Protein AF-A0A6P3XE58-F1 (afdb_monomer)

Sequence (206 aa):
MSTESAMEAEELEPADSASVTKVESIGNQENDDDDMYLTKEILIHLKLLYNFRINNYGSIPFEMRDLVPTKHNLDQLFYGLTNLKNPNLDDIIFLALCFTRIAHISRGLDKSLQQAIINELHIKRSITLLKGKELDRKTILITMANFLELSTIYKALRMPKKYQQYANKILEAYFIYTKGEDEFPAPINILVSVGIFDEINTFYMV

Structure (mmCIF, N/CA/C/O backbone):
data_AF-A0A6P3XE58-F1
#
_entry.id   AF-A0A6P3XE58-F1
#
loop_
_atom_site.group_PDB
_atom_site.id
_atom_site.type_symbol
_atom_site.label_atom_id
_atom_site.label_alt_id
_atom_site.label_comp_id
_atom_site.label_asym_id
_atom_site.label_entity_id
_atom_site.label_seq_id
_atom_site.pdbx_PDB_ins_code
_atom_site.Cartn_x
_atom_site.Cartn_y
_atom_site.Cartn_z
_atom_site.occupancy
_atom_site.B_iso_or_equiv
_atom_site.auth_seq_id
_atom_site.auth_comp_id
_atom_site.auth_asym_id
_atom_site.auth_atom_id
_atom_site.pdbx_PDB_model_num
ATOM 1 N N . MET A 1 1 ? -27.452 30.177 54.964 1.00 35.38 1 MET A N 1
ATOM 2 C CA . MET A 1 1 ? -28.730 30.806 55.360 1.00 35.38 1 MET A CA 1
ATOM 3 C C . MET A 1 1 ? -28.857 32.117 54.603 1.00 35.38 1 MET A C 1
ATOM 5 O O . MET A 1 1 ? -27.890 32.865 54.634 1.00 35.38 1 MET A O 1
ATOM 9 N N . SER A 1 2 ? -30.026 32.333 53.982 1.00 41.31 2 SER A N 1
ATOM 10 C CA . SER A 1 2 ? -30.524 33.570 53.338 1.00 41.31 2 SER A CA 1
ATOM 11 C C . SER A 1 2 ? -29.884 33.967 51.996 1.00 41.31 2 SER A C 1
ATOM 13 O O . SER A 1 2 ? -28.666 34.008 51.906 1.00 41.31 2 SER A O 1
ATOM 15 N N . THR A 1 3 ? -30.604 34.285 50.910 1.00 44.56 3 THR A N 1
ATOM 16 C CA . THR A 1 3 ? -32.057 34.376 50.613 1.00 44.56 3 THR A CA 1
ATOM 17 C C . THR A 1 3 ? -32.245 34.426 49.083 1.00 44.56 3 THR A C 1
ATOM 19 O O . THR A 1 3 ? -31.397 34.980 48.387 1.00 44.56 3 THR A O 1
ATOM 22 N N . GLU A 1 4 ? -33.354 33.864 48.592 1.00 42.84 4 GLU A N 1
ATOM 23 C CA . GLU A 1 4 ? -33.916 33.979 47.230 1.00 42.84 4 GLU A CA 1
ATOM 24 C C . GLU A 1 4 ? -34.490 35.380 46.927 1.00 42.84 4 GLU A C 1
ATOM 26 O O . GLU A 1 4 ? -34.852 36.091 47.862 1.00 42.84 4 GLU A O 1
ATOM 31 N N . SER A 1 5 ? -34.649 35.718 45.633 1.00 46.53 5 SER A N 1
ATOM 32 C CA . SER A 1 5 ? -35.831 36.399 45.031 1.00 46.53 5 SER A CA 1
ATOM 33 C C . SER A 1 5 ? -35.590 36.593 43.512 1.00 46.53 5 SER A C 1
ATOM 35 O O . SER A 1 5 ? -34.600 37.218 43.144 1.00 46.53 5 SER A O 1
ATOM 37 N N . ALA A 1 6 ? -36.265 35.849 42.618 1.00 42.94 6 ALA A N 1
ATOM 38 C CA . ALA A 1 6 ? -37.493 36.189 41.853 1.00 42.94 6 ALA A CA 1
ATOM 39 C C . ALA A 1 6 ? -37.317 37.383 40.878 1.00 42.94 6 ALA A C 1
ATOM 41 O O . ALA A 1 6 ? -37.032 38.489 41.317 1.00 42.94 6 ALA A O 1
ATOM 42 N N . MET A 1 7 ? -37.212 37.127 39.562 1.00 40.66 7 MET A N 1
ATOM 43 C CA . MET A 1 7 ? -38.279 37.075 38.528 1.00 40.66 7 MET A CA 1
ATOM 44 C C . MET A 1 7 ? -38.809 38.451 38.107 1.00 40.66 7 MET A C 1
ATOM 46 O O . MET A 1 7 ? -39.453 39.114 38.904 1.00 40.66 7 MET A O 1
ATOM 50 N N . GLU A 1 8 ? -38.646 38.783 36.822 1.00 42.88 8 GLU A N 1
ATOM 51 C CA . GLU A 1 8 ? -39.646 39.512 36.032 1.00 42.88 8 GLU A CA 1
ATOM 52 C C . GLU A 1 8 ? -39.409 39.261 34.533 1.00 42.88 8 GLU A C 1
ATOM 54 O O . GLU A 1 8 ? -38.276 39.264 34.049 1.00 42.88 8 GLU A O 1
ATOM 59 N N . ALA A 1 9 ? -40.500 38.973 33.831 1.00 41.97 9 ALA A N 1
ATOM 60 C CA . ALA A 1 9 ? -40.618 38.774 32.396 1.00 41.97 9 ALA A CA 1
ATOM 61 C C . ALA A 1 9 ? -41.824 39.599 31.929 1.00 41.97 9 ALA A C 1
ATOM 63 O O . ALA A 1 9 ? -42.829 39.576 32.626 1.00 41.97 9 ALA A O 1
ATOM 64 N N . GLU A 1 10 ? -41.716 40.277 30.784 1.00 41.47 10 GLU A N 1
ATOM 65 C CA . GLU A 1 10 ? -42.801 40.692 29.864 1.00 41.47 10 GLU A CA 1
ATOM 66 C C . GLU A 1 10 ? -42.117 41.425 28.683 1.00 41.47 10 GLU A C 1
ATOM 68 O O . GLU A 1 10 ? -41.280 42.298 28.898 1.00 41.47 10 GLU A O 1
ATOM 73 N N . GLU A 1 11 ? -42.116 40.886 27.460 1.00 37.84 11 GLU A N 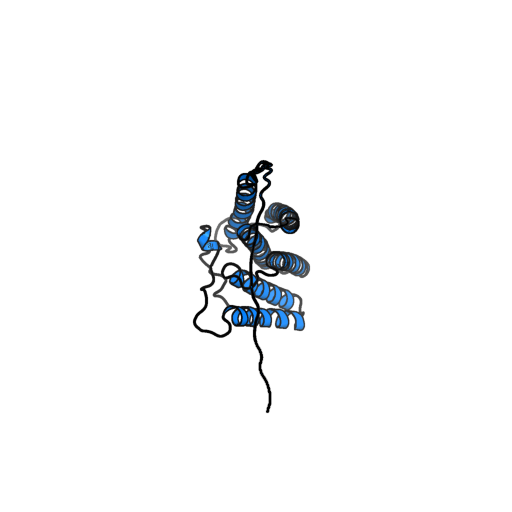1
ATOM 74 C CA . GLU A 1 11 ? -43.162 40.909 26.412 1.00 37.84 11 GLU A CA 1
ATOM 75 C C . GLU A 1 11 ? -43.253 42.229 25.614 1.00 37.84 11 GLU A C 1
ATOM 77 O O . GLU A 1 11 ? -43.589 43.272 26.161 1.00 37.84 11 GLU A O 1
ATOM 82 N N . LEU A 1 12 ? -42.967 42.144 24.300 1.00 32.72 12 LEU A N 1
ATOM 83 C CA . LEU A 1 12 ? -43.855 42.462 23.156 1.00 32.72 12 LEU A CA 1
ATOM 84 C C . LEU A 1 12 ? -43.117 43.029 21.920 1.00 32.72 12 LEU A C 1
ATOM 86 O O . LEU A 1 12 ? -42.492 44.086 21.950 1.00 32.72 12 LEU A O 1
ATOM 90 N N . GLU A 1 13 ? -43.256 42.282 20.819 1.00 40.19 13 GLU A N 1
ATOM 91 C CA . GLU A 1 13 ? -43.034 42.630 19.399 1.00 40.19 13 GLU A CA 1
ATOM 92 C C . GLU A 1 13 ? -44.067 43.685 18.890 1.00 40.19 13 GLU A C 1
ATOM 94 O O . GLU A 1 13 ? -44.877 44.108 19.721 1.00 40.19 13 GLU A O 1
ATOM 99 N N . PRO A 1 14 ? -44.182 44.110 17.593 1.00 48.22 14 PRO A N 1
ATOM 100 C CA . PRO A 1 14 ? -43.545 43.663 16.328 1.00 48.22 14 PRO A CA 1
ATOM 101 C C . PRO A 1 14 ? -43.152 44.792 15.333 1.00 48.22 14 PRO A C 1
ATOM 103 O O . PRO A 1 14 ? -43.442 45.960 15.568 1.00 48.22 14 PRO A O 1
ATOM 106 N N . ALA A 1 15 ? -42.541 44.447 14.185 1.00 37.16 15 ALA A N 1
ATOM 107 C CA . ALA A 1 15 ? -42.893 45.017 12.866 1.00 37.16 15 ALA A CA 1
ATOM 108 C C . ALA A 1 15 ? -42.046 44.452 11.706 1.00 37.16 15 ALA A C 1
ATOM 110 O O . ALA A 1 15 ? -40.816 44.487 11.716 1.00 37.16 15 ALA A O 1
ATOM 111 N N . ASP A 1 16 ? -42.767 44.011 10.677 1.00 34.56 16 ASP A N 1
ATOM 112 C CA . ASP A 1 16 ? -42.325 43.556 9.361 1.00 34.56 16 ASP A CA 1
ATOM 113 C C . ASP A 1 16 ? -41.432 44.543 8.590 1.00 34.56 16 ASP A C 1
ATOM 115 O O . ASP A 1 16 ? -41.668 45.750 8.574 1.00 34.56 16 ASP A O 1
ATOM 119 N N . SER A 1 17 ? -40.511 44.014 7.780 1.00 45.31 17 SER A N 1
ATOM 120 C CA . SER A 1 17 ? -40.375 44.463 6.384 1.00 45.31 17 SER A CA 1
ATOM 121 C C . SER A 1 17 ? -39.573 43.466 5.544 1.00 45.31 17 SER A C 1
ATOM 123 O O . SER A 1 17 ? -38.421 43.133 5.813 1.00 45.31 17 SER A O 1
ATOM 125 N N . ALA A 1 18 ? -40.234 42.975 4.500 1.00 38.22 18 ALA A N 1
ATOM 126 C CA . ALA A 1 18 ? -39.703 42.066 3.504 1.00 38.22 18 ALA A CA 1
ATOM 127 C C . ALA A 1 18 ? -38.631 42.720 2.615 1.00 38.22 18 ALA A C 1
ATOM 129 O O . ALA A 1 18 ? -38.772 43.866 2.198 1.00 38.22 18 ALA A O 1
ATOM 130 N N . SER A 1 19 ? -37.651 41.931 2.171 1.00 41.22 19 SER A N 1
ATOM 131 C CA . SER A 1 19 ? -37.245 41.971 0.763 1.00 41.22 19 SER A CA 1
ATOM 132 C C . SER A 1 19 ? -36.718 40.609 0.316 1.00 41.22 19 SER A C 1
ATOM 134 O O . SER A 1 19 ? -35.725 40.074 0.800 1.00 41.22 19 SER A O 1
ATOM 136 N N . VAL A 1 20 ? -37.476 40.034 -0.612 1.00 42.56 20 VAL A N 1
ATOM 137 C CA . VAL A 1 20 ? -37.120 38.883 -1.427 1.00 42.56 20 VAL A CA 1
ATOM 138 C C . VAL A 1 20 ? -35.970 39.298 -2.338 1.00 42.56 20 VAL A C 1
ATOM 140 O O . VAL A 1 20 ? -36.171 40.117 -3.231 1.00 42.56 20 VAL A O 1
ATOM 143 N N . THR A 1 21 ? -34.809 38.667 -2.183 1.00 39.84 21 THR A N 1
ATOM 144 C CA . THR A 1 21 ? -33.844 38.563 -3.280 1.00 39.84 21 THR A CA 1
ATOM 145 C C . THR A 1 21 ? -33.587 37.092 -3.534 1.00 39.84 21 THR A C 1
ATOM 147 O O . THR A 1 21 ? -32.804 36.426 -2.862 1.00 39.84 21 THR A O 1
ATOM 150 N N . LYS A 1 22 ? -34.322 36.588 -4.522 1.00 44.28 22 LYS A N 1
ATOM 151 C CA . LYS A 1 22 ? -34.063 35.342 -5.227 1.00 44.28 22 LYS A CA 1
ATOM 152 C C . LYS A 1 22 ? -32.693 35.487 -5.896 1.00 44.28 22 LYS A C 1
ATOM 154 O O . LYS A 1 22 ? -32.603 36.076 -6.966 1.00 44.28 22 LYS A O 1
ATOM 159 N N . VAL A 1 23 ? -31.637 35.011 -5.241 1.00 42.16 23 VAL A N 1
ATOM 160 C CA . VAL A 1 23 ? -30.360 34.755 -5.909 1.00 42.16 23 VAL A CA 1
ATOM 161 C C . VAL A 1 23 ? -30.335 33.277 -6.229 1.00 42.16 23 VAL A C 1
ATOM 163 O O . VAL A 1 23 ? -30.552 32.420 -5.375 1.00 42.16 23 VAL A O 1
ATOM 166 N N . GLU A 1 24 ? -30.198 33.034 -7.518 1.00 36.38 24 GLU A N 1
ATOM 167 C CA . GLU A 1 24 ? -30.268 31.748 -8.169 1.00 36.38 24 GLU A CA 1
ATOM 168 C C . GLU A 1 24 ? -29.342 30.746 -7.482 1.00 36.38 24 GLU A C 1
ATOM 170 O O . GLU A 1 24 ? -28.155 30.988 -7.269 1.00 36.38 24 GLU A O 1
ATOM 175 N N . SER A 1 25 ? -29.933 29.602 -7.144 1.00 44.41 25 SER A N 1
ATOM 176 C CA . SER A 1 25 ? -29.229 28.340 -6.995 1.00 44.41 25 SER A CA 1
ATOM 177 C C . SER A 1 25 ? -28.437 28.112 -8.282 1.00 44.41 25 SER A C 1
ATOM 179 O O . SER A 1 25 ? -28.978 27.630 -9.280 1.00 44.41 25 SER A O 1
ATOM 181 N N . ILE A 1 26 ? -27.170 28.527 -8.282 1.00 42.81 26 ILE A N 1
ATOM 182 C CA . ILE A 1 26 ? -26.187 28.031 -9.233 1.00 42.81 26 ILE A CA 1
ATOM 183 C C . ILE A 1 26 ? -26.049 26.564 -8.866 1.00 42.81 26 ILE A C 1
ATOM 185 O O . ILE A 1 26 ? -25.433 26.218 -7.857 1.00 42.81 26 ILE A O 1
ATOM 189 N N . GLY A 1 27 ? -26.727 25.720 -9.641 1.00 37.12 27 GLY A N 1
ATOM 190 C CA . GLY A 1 27 ? -26.537 24.289 -9.575 1.00 37.12 27 GLY A CA 1
ATOM 191 C C . GLY A 1 27 ? -25.043 24.018 -9.645 1.00 37.12 27 GLY A C 1
ATOM 192 O O . GLY A 1 27 ? -24.380 24.415 -10.603 1.00 37.12 27 GLY A O 1
ATOM 193 N N . ASN A 1 28 ? -24.516 23.365 -8.612 1.00 45.22 28 ASN A N 1
ATOM 194 C CA . ASN A 1 28 ? -23.295 22.599 -8.762 1.00 45.22 28 ASN A CA 1
ATOM 195 C C . ASN A 1 28 ? -23.635 21.524 -9.788 1.00 45.22 28 ASN A C 1
ATOM 197 O O . ASN A 1 28 ? -24.251 20.516 -9.456 1.00 45.22 28 ASN A O 1
ATOM 201 N N . GLN A 1 29 ? -23.350 21.817 -11.050 1.00 46.16 29 GLN A N 1
ATOM 202 C CA . GLN A 1 29 ? -23.437 20.845 -12.115 1.00 46.16 29 GLN A CA 1
ATOM 203 C C . GLN A 1 29 ? -22.332 19.832 -11.815 1.00 46.16 29 GLN A C 1
ATOM 205 O O . GLN A 1 29 ? -21.148 20.165 -11.839 1.00 46.16 29 GLN A O 1
ATOM 210 N N . GLU A 1 30 ? -22.765 18.666 -11.351 1.00 47.53 30 GLU A N 1
ATOM 211 C CA . GLU A 1 30 ? -21.948 17.585 -10.817 1.00 47.53 30 GLU A CA 1
ATOM 212 C C . GLU A 1 30 ? -20.847 17.188 -11.812 1.00 47.53 30 GLU A C 1
ATOM 214 O O . GLU A 1 30 ? -21.110 16.944 -12.989 1.00 47.53 30 GLU A O 1
ATOM 219 N N . ASN A 1 31 ? -19.609 17.103 -11.314 1.00 53.06 31 ASN A N 1
ATOM 220 C CA . ASN A 1 31 ? -18.425 16.580 -12.008 1.00 53.06 31 ASN A CA 1
ATOM 221 C C . ASN A 1 31 ? -18.482 15.044 -12.194 1.00 53.06 31 ASN A C 1
ATOM 223 O O . ASN A 1 31 ? -17.446 14.387 -12.282 1.00 53.06 31 ASN A O 1
ATOM 227 N N . ASP A 1 32 ? -19.676 14.455 -12.241 1.00 55.97 32 ASP A N 1
ATOM 228 C CA . ASP A 1 32 ? -19.872 13.002 -12.200 1.00 55.97 32 ASP A CA 1
ATOM 229 C C . ASP A 1 32 ? -19.239 12.283 -13.404 1.00 55.97 32 ASP A C 1
ATOM 231 O O . ASP A 1 32 ? -18.766 11.152 -13.278 1.00 55.97 32 ASP A O 1
ATOM 235 N N . ASP A 1 33 ? -19.166 12.945 -14.563 1.00 61.09 33 ASP A N 1
ATOM 236 C CA . ASP A 1 33 ? -18.541 12.378 -15.763 1.00 61.09 33 ASP A CA 1
ATOM 237 C C . ASP A 1 33 ? -17.006 12.282 -15.655 1.00 61.09 33 ASP A C 1
ATOM 239 O O . ASP A 1 33 ? -16.419 11.324 -16.167 1.00 61.09 33 ASP A O 1
ATOM 243 N N . ASP A 1 34 ? -16.358 13.236 -14.975 1.00 62.72 34 ASP A N 1
ATOM 244 C CA . ASP A 1 34 ? -14.895 13.287 -14.824 1.00 62.72 34 ASP A CA 1
ATOM 245 C C . ASP A 1 34 ? -14.421 12.312 -13.731 1.00 62.72 34 ASP A C 1
ATOM 247 O O . ASP A 1 34 ? -13.485 11.535 -13.939 1.00 62.72 34 ASP A O 1
ATOM 251 N N . ASP A 1 35 ? -15.158 12.240 -12.616 1.00 64.00 35 ASP A N 1
ATOM 252 C CA . ASP A 1 35 ? -14.917 11.265 -11.544 1.00 64.00 35 ASP A CA 1
ATOM 253 C C . ASP A 1 35 ? -15.084 9.825 -12.066 1.00 64.00 35 ASP A C 1
ATOM 255 O O . ASP A 1 35 ? -14.220 8.965 -11.866 1.00 64.00 35 ASP A O 1
ATOM 259 N N . MET A 1 36 ? -16.150 9.553 -12.833 1.00 70.62 36 MET A N 1
ATOM 260 C CA . MET A 1 36 ? -16.359 8.239 -13.448 1.00 70.62 36 MET A CA 1
ATOM 261 C C . MET A 1 36 ? -15.241 7.877 -14.444 1.00 70.62 36 MET A C 1
ATOM 263 O O . MET A 1 36 ? -14.918 6.691 -14.606 1.00 70.62 36 MET A O 1
ATOM 267 N N . TYR A 1 37 ? -14.668 8.859 -15.144 1.00 81.81 37 TYR A N 1
ATOM 268 C CA . TYR A 1 37 ? -13.562 8.635 -16.074 1.00 81.81 37 TYR A CA 1
ATOM 269 C C . TYR A 1 37 ? -12.278 8.242 -15.330 1.00 81.81 37 TYR A C 1
ATOM 271 O O . TYR A 1 37 ? -11.669 7.220 -15.670 1.00 81.81 37 TYR A O 1
ATOM 279 N N . LEU A 1 38 ? -11.928 8.968 -14.265 1.00 88.75 38 LEU A N 1
ATOM 280 C CA . LEU A 1 38 ? -10.750 8.690 -13.441 1.00 88.75 38 LEU A CA 1
ATOM 281 C C . LEU A 1 38 ? -10.805 7.291 -12.812 1.00 88.75 38 LEU A C 1
ATOM 283 O O . LEU A 1 38 ? -9.845 6.520 -12.927 1.00 88.75 38 LEU A O 1
ATOM 287 N N . THR A 1 39 ? -11.944 6.912 -12.222 1.00 91.50 39 THR A N 1
ATOM 288 C CA . THR A 1 39 ? -12.129 5.569 -11.651 1.00 91.50 39 THR A CA 1
ATOM 289 C C . THR A 1 39 ? -11.881 4.475 -12.686 1.00 91.50 39 THR A C 1
ATOM 291 O O . THR A 1 39 ? -11.184 3.489 -12.419 1.00 91.50 39 THR A O 1
ATOM 294 N N . LYS A 1 40 ? -12.433 4.631 -13.896 1.00 92.62 40 LYS A N 1
ATOM 295 C CA . LYS A 1 40 ? -12.255 3.658 -14.984 1.00 92.62 40 LYS A CA 1
ATOM 296 C C . LYS A 1 40 ? -10.793 3.549 -15.404 1.00 92.62 40 LYS A C 1
ATOM 298 O O . LYS A 1 40 ? -10.313 2.430 -15.590 1.00 92.62 40 LYS A O 1
ATOM 303 N N . GLU A 1 41 ? -10.089 4.671 -15.521 1.00 93.94 41 GLU A N 1
ATOM 304 C CA . GLU A 1 41 ? -8.670 4.703 -15.881 1.00 93.94 41 GLU A CA 1
ATOM 305 C C . GLU A 1 41 ? -7.805 3.960 -14.852 1.00 93.94 41 GLU A C 1
ATOM 307 O O . GLU A 1 41 ? -7.030 3.065 -15.211 1.00 93.94 41 GLU A O 1
ATOM 312 N N . ILE A 1 42 ? -7.991 4.240 -13.558 1.00 95.56 42 ILE A N 1
ATOM 313 C CA . ILE A 1 42 ? -7.238 3.563 -12.494 1.00 95.56 42 ILE A CA 1
ATOM 314 C C . ILE A 1 42 ? -7.552 2.059 -12.487 1.00 95.56 42 ILE A C 1
ATOM 316 O O . ILE A 1 42 ? -6.640 1.233 -12.371 1.00 95.56 42 ILE A O 1
ATOM 320 N N . LEU A 1 43 ? -8.820 1.674 -12.666 1.00 94.06 43 LEU A N 1
ATOM 321 C CA . LEU A 1 43 ? -9.227 0.266 -12.713 1.00 94.06 43 LEU A CA 1
ATOM 322 C C . LEU A 1 43 ? -8.611 -0.502 -13.888 1.00 94.06 43 LEU A C 1
ATOM 324 O O . LEU A 1 43 ? -8.333 -1.695 -13.737 1.00 94.06 43 LEU A O 1
ATOM 328 N N . ILE A 1 44 ? -8.372 0.137 -15.037 1.00 93.56 44 ILE A N 1
ATOM 329 C CA . ILE A 1 44 ? -7.660 -0.492 -16.164 1.00 93.56 44 ILE A CA 1
ATOM 330 C C . ILE A 1 44 ? -6.246 -0.887 -15.732 1.00 93.56 44 ILE A C 1
ATOM 332 O O . ILE A 1 44 ? -5.837 -2.036 -15.928 1.00 93.56 44 ILE A O 1
ATOM 336 N N . HIS A 1 45 ? -5.522 0.027 -15.085 1.00 94.31 45 HIS A N 1
ATOM 337 C CA . HIS A 1 45 ? -4.182 -0.255 -14.573 1.00 94.31 45 HIS A CA 1
ATOM 338 C C . HIS A 1 45 ? -4.196 -1.311 -13.468 1.00 94.31 45 HIS A C 1
ATOM 340 O O . HIS A 1 45 ? -3.365 -2.220 -13.482 1.00 94.31 45 HIS A O 1
ATOM 346 N N . LEU A 1 46 ? -5.165 -1.253 -12.554 1.00 93.25 46 LEU A N 1
ATOM 347 C CA . LEU A 1 46 ? -5.305 -2.243 -11.491 1.00 93.25 46 LEU A CA 1
ATOM 348 C C . LEU A 1 46 ? -5.520 -3.647 -12.070 1.00 93.25 46 LEU A C 1
ATOM 350 O O . LEU A 1 46 ? -4.801 -4.580 -11.717 1.00 93.25 46 LEU A O 1
ATOM 354 N N . LYS A 1 47 ? -6.452 -3.798 -13.016 1.00 90.69 47 LYS A N 1
ATOM 355 C CA . LYS A 1 47 ? -6.713 -5.077 -13.694 1.00 90.69 47 LYS A CA 1
ATOM 356 C C . LYS A 1 47 ? -5.483 -5.584 -14.438 1.00 90.69 47 LYS A C 1
ATOM 358 O O . LYS A 1 47 ? -5.156 -6.761 -14.319 1.00 90.69 47 LYS A O 1
ATOM 363 N N . LEU A 1 48 ? -4.768 -4.711 -15.150 1.00 89.44 48 LEU A N 1
ATOM 364 C CA . LEU A 1 48 ? -3.515 -5.067 -15.821 1.00 89.44 48 LEU A CA 1
ATOM 365 C C . LEU A 1 48 ? -2.486 -5.634 -14.829 1.00 89.44 48 LEU A C 1
ATOM 367 O O . LEU A 1 48 ? -1.874 -6.667 -15.093 1.00 89.44 48 LEU A O 1
ATOM 371 N N . LEU A 1 49 ? -2.328 -4.997 -13.667 1.00 89.75 49 LEU A N 1
ATOM 372 C CA . LEU A 1 49 ? -1.381 -5.415 -12.630 1.00 89.75 49 LEU A CA 1
ATOM 373 C C . LEU A 1 49 ? -1.785 -6.708 -11.909 1.00 89.75 49 LEU A C 1
ATOM 375 O O . LEU A 1 49 ? -0.916 -7.452 -11.461 1.00 89.75 49 LEU A O 1
ATOM 379 N N . TYR A 1 50 ? -3.074 -7.009 -11.775 1.00 86.25 50 TYR A N 1
ATOM 380 C CA . TYR A 1 50 ? -3.517 -8.279 -11.183 1.00 86.25 50 TYR A CA 1
ATOM 381 C C . TYR A 1 50 ? -3.548 -9.427 -12.193 1.00 86.25 50 TYR A C 1
ATOM 383 O O . TYR A 1 50 ? -3.277 -10.567 -11.823 1.00 86.25 50 TYR A O 1
ATOM 391 N N . ASN A 1 51 ? -3.735 -9.125 -13.479 1.00 82.62 51 ASN A N 1
ATOM 392 C CA . ASN A 1 51 ? -3.508 -10.078 -14.567 1.00 82.62 51 ASN A CA 1
ATOM 393 C C . ASN A 1 51 ? -2.022 -10.411 -14.758 1.00 82.62 51 ASN A C 1
ATOM 395 O O . ASN A 1 51 ? -1.691 -11.401 -15.412 1.00 82.62 51 ASN A O 1
ATOM 399 N N . PHE A 1 52 ? -1.123 -9.625 -14.158 1.00 76.38 52 PHE A N 1
ATOM 400 C CA . PHE A 1 52 ? 0.287 -9.964 -14.054 1.00 76.38 52 PHE A CA 1
ATOM 401 C C . PHE A 1 52 ? 0.453 -11.212 -13.168 1.00 76.38 52 PHE A C 1
ATOM 403 O O . PHE A 1 52 ? 0.537 -11.132 -11.936 1.00 76.38 52 PHE A O 1
ATOM 410 N N . ARG A 1 53 ? 0.482 -12.393 -13.795 1.00 65.81 53 ARG A N 1
ATOM 411 C CA . ARG A 1 53 ? 0.808 -13.657 -13.128 1.00 65.81 53 ARG A CA 1
ATOM 412 C C . ARG A 1 53 ? 2.307 -13.709 -12.852 1.00 65.81 53 ARG A C 1
ATOM 414 O O . ARG A 1 53 ? 3.114 -13.721 -13.770 1.00 65.81 53 ARG A O 1
ATOM 421 N N . ILE A 1 54 ? 2.672 -13.845 -11.579 1.00 53.44 54 ILE A N 1
ATOM 422 C CA . ILE A 1 54 ? 4.056 -14.117 -11.145 1.00 53.44 54 ILE A CA 1
ATOM 423 C C . ILE A 1 54 ? 4.402 -15.623 -11.286 1.00 53.44 54 ILE A C 1
ATOM 425 O O . ILE A 1 54 ? 5.497 -16.065 -10.950 1.00 53.44 54 ILE A O 1
ATOM 429 N N . ASN A 1 55 ? 3.502 -16.435 -11.852 1.00 45.16 55 ASN A N 1
ATOM 430 C CA . ASN A 1 55 ? 3.729 -17.863 -12.046 1.00 45.16 55 ASN A CA 1
ATOM 431 C C . ASN A 1 55 ? 4.289 -18.154 -13.444 1.00 45.16 55 ASN A C 1
ATOM 433 O O . ASN A 1 55 ? 3.559 -18.146 -14.433 1.00 45.16 55 ASN A O 1
ATOM 437 N N . ASN A 1 56 ? 5.583 -18.487 -13.476 1.00 46.03 56 ASN A N 1
ATOM 438 C CA . ASN A 1 56 ? 6.328 -19.137 -14.562 1.00 46.03 56 ASN A CA 1
ATOM 439 C C . ASN A 1 56 ? 5.762 -20.530 -14.927 1.00 46.03 56 ASN A C 1
ATOM 441 O O . ASN A 1 56 ? 6.479 -21.526 -14.916 1.00 46.03 56 ASN A O 1
ATOM 445 N N . TYR A 1 57 ? 4.476 -20.623 -15.254 1.00 43.62 57 TYR A N 1
ATOM 446 C CA . TYR A 1 57 ? 3.862 -21.817 -15.825 1.00 43.62 57 TYR A CA 1
ATOM 447 C C . TYR A 1 57 ? 3.109 -21.418 -17.095 1.00 43.62 57 TYR A C 1
ATOM 449 O O . TYR A 1 57 ? 1.894 -21.257 -17.107 1.00 43.62 57 TYR A O 1
ATOM 457 N N . GLY A 1 58 ? 3.868 -21.253 -18.181 1.00 44.94 58 GLY A N 1
ATOM 458 C CA . GLY A 1 58 ? 3.371 -21.620 -19.507 1.00 44.94 58 GLY A CA 1
ATOM 459 C C . GLY A 1 58 ? 3.176 -20.529 -20.555 1.00 44.94 58 GLY A C 1
ATOM 460 O O . GLY A 1 58 ? 2.828 -20.884 -21.678 1.00 44.94 58 GLY A O 1
ATOM 461 N N . SER A 1 59 ? 3.380 -19.234 -20.295 1.00 51.03 59 SER A N 1
ATOM 462 C CA . SER A 1 59 ? 3.159 -18.225 -21.350 1.00 51.03 59 SER A CA 1
ATOM 463 C C . SER A 1 59 ? 3.998 -16.967 -21.139 1.00 51.03 59 SER A C 1
ATOM 465 O O . SER A 1 59 ? 3.703 -16.209 -20.231 1.00 51.03 59 SER A O 1
ATOM 467 N N . ILE A 1 60 ? 5.024 -16.808 -21.990 1.00 50.12 60 ILE A N 1
ATOM 468 C CA . ILE A 1 60 ? 5.881 -15.631 -22.259 1.00 50.12 60 ILE A CA 1
ATOM 469 C C . ILE A 1 60 ? 6.392 -14.868 -21.012 1.00 50.12 60 ILE A C 1
ATOM 471 O O . ILE A 1 60 ? 5.598 -14.254 -20.304 1.00 50.12 60 ILE A O 1
ATOM 475 N N . PRO A 1 61 ? 7.718 -14.812 -20.763 1.00 56.16 61 PRO A N 1
ATOM 476 C CA . PRO A 1 61 ? 8.271 -14.006 -19.677 1.00 56.16 61 PRO A CA 1
ATOM 477 C C . PRO A 1 61 ? 7.888 -12.535 -19.869 1.00 56.16 61 PRO A C 1
ATOM 479 O O . PRO A 1 61 ? 8.323 -11.899 -20.825 1.00 56.16 61 PRO A O 1
ATOM 482 N N . PHE A 1 62 ? 7.060 -12.010 -18.972 1.00 62.81 62 PHE A N 1
ATOM 483 C CA . PHE A 1 62 ? 6.769 -10.584 -18.902 1.00 62.81 62 PHE A CA 1
ATOM 484 C C . PHE A 1 62 ? 7.966 -9.894 -18.240 1.00 62.81 62 PHE A C 1
ATOM 486 O O . PHE A 1 62 ? 8.419 -10.312 -17.169 1.00 62.81 62 PHE A O 1
ATOM 493 N N . GLU A 1 63 ? 8.510 -8.862 -18.874 1.00 68.94 63 GLU A N 1
ATOM 494 C CA . GLU A 1 63 ? 9.712 -8.178 -18.407 1.00 68.94 63 GLU A CA 1
ATOM 495 C C . GLU A 1 63 ? 9.365 -6.901 -17.630 1.00 68.94 63 GLU A C 1
ATOM 497 O O . GLU A 1 63 ? 8.330 -6.268 -17.827 1.00 68.94 63 GLU A O 1
ATOM 502 N N . MET A 1 64 ? 10.281 -6.444 -16.771 1.00 71.94 64 MET A N 1
ATOM 503 C CA . MET A 1 64 ? 10.129 -5.172 -16.045 1.00 71.94 64 MET A CA 1
ATOM 504 C C . MET A 1 64 ? 9.885 -3.966 -16.964 1.00 71.94 64 MET A C 1
ATOM 506 O O . MET A 1 64 ? 9.219 -3.012 -16.553 1.00 71.94 64 MET A O 1
ATOM 510 N N . ARG A 1 65 ? 10.405 -4.009 -18.199 1.00 77.56 65 ARG A N 1
ATOM 511 C CA . ARG A 1 65 ? 10.212 -2.964 -19.216 1.00 77.56 65 ARG A CA 1
ATOM 512 C C . ARG A 1 65 ? 8.741 -2.792 -19.603 1.00 77.56 65 ARG A C 1
ATOM 514 O O . ARG A 1 65 ? 8.312 -1.677 -19.878 1.00 77.56 65 ARG A O 1
ATOM 521 N N . ASP A 1 66 ? 7.960 -3.865 -19.537 1.00 81.25 66 ASP A N 1
ATOM 522 C CA . ASP A 1 66 ? 6.555 -3.864 -19.938 1.00 81.25 66 ASP A CA 1
ATOM 523 C C . ASP A 1 66 ? 5.673 -3.139 -18.900 1.00 81.25 66 ASP A C 1
ATOM 525 O O . ASP A 1 66 ? 4.554 -2.726 -19.195 1.00 81.25 66 ASP A O 1
ATOM 529 N N . LEU A 1 67 ? 6.193 -2.911 -17.685 1.00 86.00 67 LEU A N 1
ATOM 530 C CA . LEU A 1 67 ? 5.537 -2.115 -16.642 1.00 86.00 67 LEU A CA 1
ATOM 531 C C . LEU A 1 67 ? 5.868 -0.618 -16.714 1.00 86.00 67 LEU A C 1
ATOM 533 O O . LEU A 1 67 ? 5.281 0.157 -15.960 1.00 86.00 67 LEU A O 1
ATOM 537 N N . VAL A 1 68 ? 6.807 -0.191 -17.565 1.00 87.81 68 VAL A N 1
ATOM 538 C CA . VAL A 1 68 ? 7.239 1.217 -17.644 1.00 87.81 68 VAL A CA 1
ATOM 539 C C . VAL A 1 68 ? 6.081 2.163 -17.996 1.00 87.81 68 VAL A C 1
ATOM 541 O O . VAL A 1 68 ? 5.917 3.142 -17.264 1.00 87.81 68 VAL A O 1
ATOM 544 N N . PRO A 1 69 ? 5.235 1.885 -19.013 1.00 90.50 69 PRO A N 1
ATOM 545 C CA . PRO A 1 69 ? 4.095 2.752 -19.324 1.00 90.50 69 PRO A CA 1
ATOM 546 C C . PRO A 1 69 ? 3.118 2.861 -18.148 1.00 90.50 69 PRO A C 1
ATOM 548 O O . PRO A 1 69 ? 2.722 3.955 -17.759 1.00 90.50 69 PRO A O 1
ATOM 551 N N . THR A 1 70 ? 2.808 1.731 -17.509 1.00 92.38 70 THR A N 1
ATOM 552 C CA . THR A 1 70 ? 1.926 1.685 -16.336 1.00 92.38 70 THR A CA 1
ATOM 553 C C . THR A 1 70 ? 2.483 2.510 -15.177 1.00 92.38 70 THR A C 1
ATOM 555 O O . THR A 1 70 ? 1.746 3.280 -14.574 1.00 92.38 70 THR A O 1
ATOM 558 N N . LYS A 1 71 ? 3.783 2.403 -14.875 1.00 92.50 71 LYS A N 1
ATOM 559 C CA . LYS A 1 71 ? 4.431 3.205 -13.821 1.00 92.50 71 LYS A CA 1
ATOM 560 C C . LYS A 1 71 ? 4.319 4.702 -14.105 1.00 92.50 71 LYS A C 1
ATOM 562 O O . LYS A 1 71 ? 3.994 5.463 -13.202 1.00 92.50 71 LYS A O 1
ATOM 567 N N . HIS A 1 72 ? 4.554 5.113 -15.351 1.00 94.31 72 HIS A N 1
ATOM 568 C CA . HIS A 1 72 ? 4.447 6.517 -15.738 1.00 94.31 72 HIS A CA 1
ATOM 569 C C . HIS A 1 72 ? 3.024 7.063 -15.557 1.00 94.31 72 HIS A C 1
ATOM 571 O O . HIS A 1 72 ? 2.853 8.119 -14.952 1.00 94.31 72 HIS A O 1
ATOM 577 N N . ASN A 1 73 ? 2.009 6.325 -16.011 1.00 95.56 73 ASN A N 1
ATOM 578 C CA . ASN A 1 73 ? 0.613 6.745 -15.878 1.00 95.56 73 ASN A CA 1
ATOM 579 C C . ASN A 1 73 ? 0.179 6.829 -14.410 1.00 95.56 73 ASN A C 1
ATOM 581 O O . ASN A 1 73 ? -0.450 7.799 -14.003 1.00 95.56 73 ASN A O 1
ATOM 585 N N . LEU A 1 74 ? 0.568 5.857 -13.580 1.00 96.44 74 LEU A N 1
ATOM 586 C CA . LEU A 1 74 ? 0.255 5.889 -12.149 1.00 96.44 74 LEU A CA 1
ATOM 587 C C . LEU A 1 74 ? 0.904 7.076 -11.435 1.00 96.44 74 LEU A C 1
ATOM 589 O O . LEU A 1 74 ? 0.306 7.631 -10.516 1.00 96.44 74 LEU A O 1
ATOM 593 N N . ASP A 1 75 ? 2.097 7.493 -11.858 1.00 96.19 75 ASP A N 1
ATOM 594 C CA . ASP A 1 75 ? 2.740 8.694 -11.326 1.00 96.19 75 ASP A CA 1
ATOM 595 C C . ASP A 1 75 ? 1.943 9.954 -11.676 1.00 96.19 75 ASP A C 1
ATOM 597 O O . ASP A 1 75 ? 1.726 10.793 -10.802 1.00 96.19 75 ASP A O 1
ATOM 601 N N . GLN A 1 76 ? 1.449 10.071 -12.913 1.00 96.25 76 GLN A N 1
ATOM 602 C CA . GLN A 1 76 ? 0.569 11.176 -13.310 1.00 96.25 76 GLN A CA 1
ATOM 603 C C . GLN A 1 76 ? -0.732 11.179 -12.496 1.00 96.25 76 GLN A C 1
ATOM 605 O O . GLN A 1 76 ? -1.087 12.209 -11.923 1.00 96.25 76 GLN A O 1
ATOM 610 N N . LEU A 1 77 ? -1.382 10.018 -12.367 1.00 96.88 77 LEU A N 1
ATOM 611 C CA . LEU A 1 77 ? -2.595 9.838 -11.563 1.00 96.88 77 LEU A CA 1
ATOM 612 C C . LEU A 1 77 ? -2.356 10.199 -10.093 1.00 96.88 77 LEU A C 1
ATOM 614 O O . LEU A 1 77 ? -3.197 10.841 -9.472 1.00 96.88 77 LEU A O 1
ATOM 618 N N . PHE A 1 78 ? -1.191 9.861 -9.534 1.00 97.31 78 PHE A N 1
ATOM 619 C CA . PHE A 1 78 ? -0.828 10.225 -8.163 1.00 97.31 78 PHE A CA 1
ATOM 620 C C . PHE A 1 78 ? -0.768 11.735 -7.968 1.00 97.31 78 PHE A C 1
ATOM 622 O O . PHE A 1 78 ? -1.360 12.249 -7.019 1.00 97.31 78 PHE A O 1
ATOM 629 N N . TYR A 1 79 ? -0.080 12.458 -8.852 1.00 95.50 79 TYR A N 1
ATOM 630 C CA . TYR A 1 79 ? -0.019 13.916 -8.758 1.00 95.50 79 TYR A CA 1
ATOM 631 C C . TYR A 1 79 ? -1.380 14.562 -9.018 1.00 95.50 79 TYR A C 1
ATOM 633 O O . TYR A 1 79 ? -1.735 15.501 -8.312 1.00 95.50 79 TYR A O 1
ATOM 641 N N . GLY A 1 80 ? -2.162 14.048 -9.970 1.00 93.88 80 GLY A N 1
ATOM 642 C CA . GLY A 1 80 ? -3.529 14.514 -10.203 1.00 93.88 80 GLY A CA 1
ATOM 643 C C . GLY A 1 80 ? -4.380 14.383 -8.942 1.00 93.88 80 GLY A C 1
ATOM 644 O O . GLY A 1 80 ? -4.887 15.374 -8.426 1.00 93.88 80 GLY A O 1
ATOM 645 N N . LEU A 1 81 ? -4.440 13.176 -8.381 1.00 93.94 81 LEU A N 1
ATOM 646 C CA . LEU A 1 81 ? -5.317 12.843 -7.263 1.00 93.94 81 LEU A CA 1
ATOM 647 C C . LEU A 1 81 ? -4.898 13.533 -5.956 1.00 93.94 81 LEU A C 1
ATOM 649 O O . LEU A 1 81 ? -5.745 14.037 -5.223 1.00 93.94 81 LEU A O 1
ATOM 653 N N . THR A 1 82 ? -3.595 13.623 -5.673 1.00 93.00 82 THR A N 1
ATOM 654 C CA . THR A 1 82 ? -3.090 14.307 -4.463 1.00 93.00 82 THR A CA 1
ATOM 655 C C . THR A 1 82 ? -3.282 15.825 -4.483 1.00 93.00 82 THR A C 1
ATOM 657 O O . THR A 1 82 ? -3.267 16.442 -3.418 1.00 93.00 82 THR A O 1
ATOM 660 N N . ASN A 1 83 ? -3.492 16.420 -5.659 1.00 92.94 83 ASN A N 1
ATOM 661 C CA . ASN A 1 83 ? -3.788 17.844 -5.811 1.00 92.94 83 ASN A CA 1
ATOM 662 C C . ASN A 1 83 ? -5.295 18.157 -5.783 1.00 92.94 83 ASN A C 1
ATOM 664 O O . ASN A 1 83 ? -5.668 19.331 -5.709 1.00 92.94 83 ASN A O 1
ATOM 668 N N . LEU A 1 84 ? -6.170 17.145 -5.825 1.00 91.81 84 LEU A N 1
ATOM 669 C CA . LEU A 1 84 ? -7.610 17.345 -5.681 1.00 91.81 84 LEU A CA 1
ATOM 670 C C . LEU A 1 84 ? -7.959 17.714 -4.237 1.00 91.81 84 LEU A C 1
ATOM 672 O O . LEU A 1 84 ? -7.421 17.164 -3.278 1.00 91.81 84 LEU A O 1
ATOM 676 N N . LYS A 1 85 ? -8.918 18.631 -4.074 1.00 89.38 85 LYS A N 1
ATOM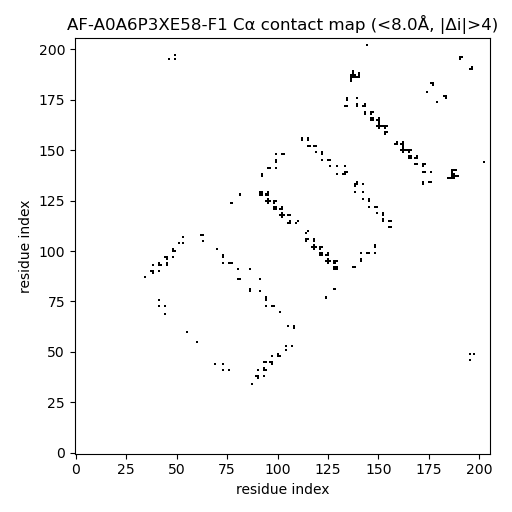 677 C CA . LYS A 1 85 ? -9.387 19.056 -2.748 1.00 89.38 85 LYS A CA 1
ATOM 678 C C . LYS A 1 85 ? -10.119 17.926 -2.016 1.00 89.38 85 LYS A C 1
ATOM 680 O O . LYS A 1 85 ? -9.884 17.724 -0.831 1.00 89.38 85 LYS A O 1
ATOM 685 N N . ASN A 1 86 ? -10.987 17.211 -2.734 1.00 88.44 86 ASN A N 1
ATOM 686 C CA . ASN A 1 86 ? -11.852 16.157 -2.203 1.00 88.44 86 ASN A CA 1
ATOM 687 C C . ASN A 1 86 ? -11.878 14.948 -3.159 1.00 88.44 86 ASN A C 1
ATOM 689 O O . ASN A 1 86 ? -12.900 14.716 -3.800 1.00 88.44 86 ASN A O 1
ATOM 693 N N . PRO A 1 87 ? -10.769 14.207 -3.314 1.00 91.56 87 PRO A N 1
ATOM 694 C CA . PRO A 1 87 ? -10.748 13.036 -4.185 1.00 91.56 87 PRO A CA 1
ATOM 695 C C . PRO A 1 87 ? -11.688 11.933 -3.679 1.00 91.56 87 PRO A C 1
ATOM 697 O O . PRO A 1 87 ? -11.803 11.714 -2.466 1.00 91.56 87 PRO A O 1
ATOM 700 N N . ASN A 1 88 ? -12.309 11.208 -4.612 1.00 93.88 88 ASN A N 1
ATOM 701 C CA . ASN A 1 88 ? -13.136 10.044 -4.315 1.00 93.88 88 ASN A CA 1
ATOM 702 C C . ASN A 1 88 ? -12.321 8.963 -3.575 1.00 93.88 88 ASN A C 1
ATOM 704 O O . ASN A 1 88 ? -11.175 8.668 -3.920 1.00 93.88 88 ASN A O 1
ATOM 708 N N . LEU A 1 89 ? -12.909 8.366 -2.533 1.00 94.50 89 LEU A N 1
ATOM 709 C CA . LEU A 1 89 ? -12.231 7.364 -1.707 1.00 94.50 89 LEU A CA 1
ATOM 710 C C . LEU A 1 89 ? -11.856 6.100 -2.494 1.00 94.50 89 LEU A C 1
ATOM 712 O O . LEU A 1 89 ? -10.790 5.534 -2.256 1.00 94.50 89 LEU A O 1
ATOM 716 N N . ASP A 1 90 ? -12.711 5.650 -3.407 1.00 94.94 90 ASP A N 1
ATOM 717 C CA . ASP A 1 90 ? -12.461 4.434 -4.174 1.00 94.94 90 ASP A CA 1
ATOM 718 C C . ASP A 1 90 ? -11.298 4.643 -5.160 1.00 94.94 90 ASP A C 1
ATOM 720 O O . ASP A 1 90 ? -10.436 3.772 -5.265 1.00 94.94 90 ASP A O 1
ATOM 724 N N . ASP A 1 91 ? -11.153 5.833 -5.750 1.00 96.00 91 ASP A N 1
ATOM 725 C CA . ASP A 1 91 ? -9.994 6.175 -6.592 1.00 96.00 91 ASP A CA 1
ATOM 726 C C . ASP A 1 91 ? -8.681 6.172 -5.805 1.00 96.00 91 ASP A C 1
ATOM 728 O O . ASP A 1 91 ? -7.679 5.601 -6.250 1.00 96.00 91 ASP A O 1
ATOM 732 N N . ILE A 1 92 ? -8.691 6.752 -4.596 1.00 97.31 92 ILE A N 1
ATOM 733 C CA . ILE A 1 92 ? -7.557 6.697 -3.658 1.00 97.31 92 ILE A CA 1
ATOM 734 C C . ILE A 1 92 ? -7.164 5.239 -3.410 1.00 97.31 92 ILE A C 1
ATOM 736 O O . ILE A 1 92 ? -5.984 4.887 -3.479 1.00 97.31 92 ILE A O 1
ATOM 740 N N . ILE A 1 93 ? -8.153 4.395 -3.114 1.00 97.31 93 ILE A N 1
ATOM 741 C CA . ILE A 1 93 ? -7.964 2.979 -2.804 1.00 97.31 93 ILE A CA 1
ATOM 742 C C . ILE A 1 93 ? -7.388 2.227 -4.005 1.00 97.31 93 ILE A C 1
ATOM 744 O O . ILE A 1 93 ? -6.402 1.500 -3.854 1.00 97.31 93 ILE A O 1
ATOM 748 N N . PHE A 1 94 ? -7.972 2.390 -5.192 1.00 96.94 94 PHE A N 1
ATOM 749 C CA . PHE A 1 94 ? -7.522 1.696 -6.396 1.00 96.94 94 PHE A CA 1
ATOM 750 C C . PHE A 1 94 ? -6.103 2.110 -6.776 1.00 96.94 94 PHE A C 1
ATOM 752 O O . PHE A 1 94 ? -5.274 1.251 -7.086 1.00 96.94 94 PHE A O 1
ATOM 759 N N . LEU A 1 95 ? -5.778 3.400 -6.677 1.00 98.00 95 LEU A N 1
ATOM 760 C CA . LEU A 1 95 ? -4.438 3.887 -6.983 1.00 98.00 95 LEU A CA 1
ATOM 761 C C . LEU A 1 95 ? -3.409 3.414 -5.945 1.00 98.00 95 LEU A C 1
ATOM 763 O O . LEU A 1 95 ? -2.299 3.013 -6.306 1.00 98.00 95 LEU A O 1
ATOM 767 N N . ALA A 1 96 ? -3.782 3.383 -4.663 1.00 98.12 96 ALA A N 1
ATOM 768 C CA . ALA A 1 96 ? -2.950 2.816 -3.607 1.00 98.12 96 ALA A CA 1
ATOM 769 C C . ALA A 1 96 ? -2.652 1.330 -3.872 1.00 98.12 96 ALA A C 1
ATOM 771 O O . ALA A 1 96 ? -1.489 0.917 -3.820 1.00 98.12 96 ALA A O 1
ATOM 772 N N . LEU A 1 97 ? -3.671 0.545 -4.242 1.00 96.38 97 LEU A N 1
ATOM 773 C CA . LEU A 1 97 ? -3.524 -0.862 -4.629 1.00 96.38 97 LEU A CA 1
ATOM 774 C C . LEU A 1 97 ? -2.591 -1.046 -5.830 1.00 96.38 97 LEU A C 1
ATOM 776 O O . LEU A 1 97 ? -1.775 -1.970 -5.819 1.00 96.38 97 LEU A O 1
ATOM 780 N N . CYS A 1 98 ? -2.667 -0.178 -6.843 1.00 96.69 98 CYS A N 1
ATOM 781 C CA . CYS A 1 98 ? -1.760 -0.214 -7.993 1.00 96.69 98 CYS A CA 1
ATOM 782 C C . CYS A 1 98 ? -0.294 -0.077 -7.564 1.00 96.69 98 CYS A C 1
ATOM 784 O O . CYS A 1 98 ? 0.548 -0.888 -7.962 1.00 96.69 98 CYS A O 1
ATOM 786 N N . PHE A 1 99 ? 0.023 0.900 -6.710 1.00 97.94 99 PHE A N 1
ATOM 787 C CA . PHE A 1 99 ? 1.386 1.079 -6.205 1.00 97.94 99 PHE A CA 1
ATOM 788 C C . PHE A 1 99 ? 1.861 -0.105 -5.357 1.00 97.94 99 PHE A C 1
ATOM 790 O O . PHE A 1 99 ? 2.991 -0.572 -5.537 1.00 97.94 99 PHE A O 1
ATOM 797 N N . THR A 1 100 ? 1.000 -0.632 -4.480 1.00 95.94 100 THR A N 1
ATOM 798 C CA . THR A 1 100 ? 1.294 -1.833 -3.683 1.00 95.94 100 THR A CA 1
ATOM 799 C C . THR A 1 100 ? 1.596 -3.026 -4.588 1.00 95.94 100 THR A C 1
ATOM 801 O O . THR A 1 100 ? 2.610 -3.708 -4.416 1.00 95.94 100 THR A O 1
ATOM 804 N N . ARG A 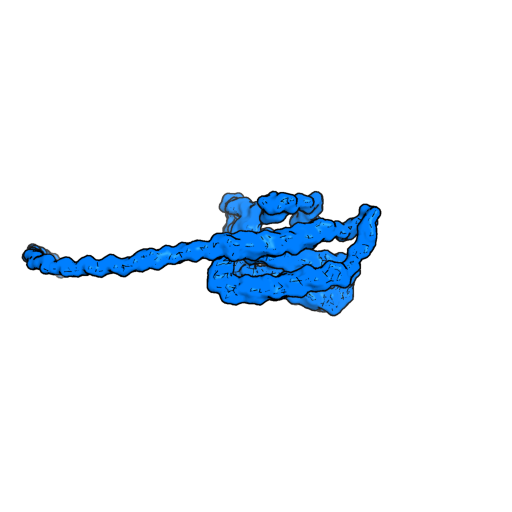1 101 ? 0.769 -3.247 -5.617 1.00 93.19 101 ARG A N 1
ATOM 805 C CA . ARG A 1 101 ? 0.920 -4.373 -6.543 1.00 93.19 101 ARG A CA 1
ATOM 806 C C . ARG A 1 101 ? 2.165 -4.243 -7.420 1.00 93.19 101 ARG A C 1
ATOM 808 O O . ARG A 1 101 ? 2.862 -5.238 -7.604 1.00 93.19 101 ARG A O 1
ATOM 815 N N . ILE A 1 102 ? 2.505 -3.045 -7.905 1.00 92.94 102 ILE A N 1
ATOM 816 C CA . ILE A 1 102 ? 3.749 -2.824 -8.667 1.00 92.94 102 ILE A CA 1
ATOM 817 C C . ILE A 1 102 ? 4.985 -3.153 -7.841 1.00 92.94 102 ILE A C 1
ATOM 819 O O . ILE A 1 102 ? 5.907 -3.784 -8.364 1.00 92.94 102 ILE A O 1
ATOM 823 N N . ALA A 1 103 ? 5.025 -2.729 -6.577 1.00 92.94 103 ALA A N 1
ATOM 824 C CA . ALA A 1 103 ? 6.141 -3.036 -5.691 1.00 92.94 103 ALA A CA 1
ATOM 825 C C . ALA A 1 103 ? 6.277 -4.552 -5.482 1.00 92.94 103 ALA A C 1
ATOM 827 O O . ALA A 1 103 ? 7.375 -5.093 -5.629 1.00 92.94 103 ALA A O 1
ATOM 828 N N . HIS A 1 104 ? 5.157 -5.239 -5.235 1.00 89.44 104 HIS A N 1
ATOM 829 C CA . HIS A 1 104 ? 5.118 -6.693 -5.084 1.00 89.44 104 HIS A CA 1
ATOM 830 C C . HIS A 1 104 ? 5.617 -7.423 -6.345 1.00 89.44 104 HIS A C 1
ATOM 832 O O . HIS A 1 104 ? 6.504 -8.272 -6.261 1.00 89.44 104 HIS A O 1
ATOM 838 N N . ILE A 1 105 ? 5.105 -7.057 -7.527 1.00 88.38 105 ILE A N 1
ATOM 839 C CA . ILE A 1 105 ? 5.538 -7.631 -8.812 1.00 88.38 105 ILE A CA 1
ATOM 840 C C . ILE A 1 105 ? 7.031 -7.398 -9.036 1.00 88.38 105 ILE A C 1
ATOM 842 O O . ILE A 1 105 ? 7.784 -8.339 -9.285 1.00 88.38 105 ILE A O 1
ATOM 846 N N . SER A 1 106 ? 7.473 -6.146 -8.910 1.00 88.69 106 SER A N 1
ATOM 847 C CA . SER A 1 106 ? 8.855 -5.765 -9.206 1.00 88.69 106 SER A CA 1
ATOM 848 C C . SER A 1 106 ? 9.844 -6.460 -8.265 1.00 88.69 106 SER A C 1
ATOM 850 O O . SER A 1 106 ? 10.925 -6.838 -8.703 1.00 88.69 106 SER A O 1
ATOM 852 N N . ARG A 1 107 ? 9.470 -6.693 -6.996 1.00 86.69 107 ARG A N 1
ATOM 853 C CA . ARG A 1 107 ? 10.255 -7.477 -6.022 1.00 86.69 107 ARG A CA 1
ATOM 854 C C . ARG A 1 107 ? 10.428 -8.944 -6.434 1.00 86.69 107 ARG A C 1
ATOM 856 O O . ARG A 1 107 ? 11.452 -9.546 -6.115 1.00 86.69 107 ARG A O 1
ATOM 863 N N . GLY A 1 108 ? 9.431 -9.529 -7.099 1.00 84.19 108 GLY A N 1
ATOM 864 C CA . GLY A 1 108 ? 9.507 -10.888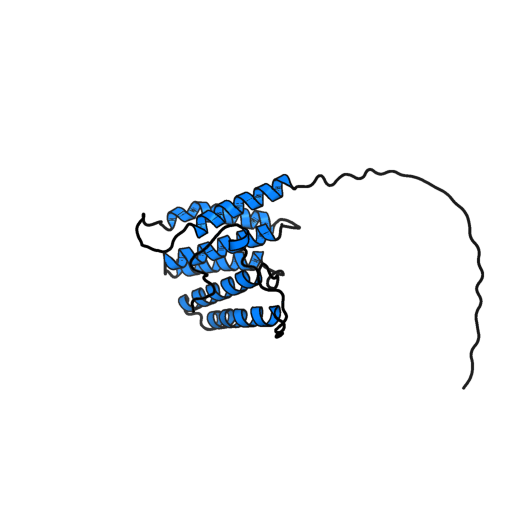 -7.640 1.00 84.19 108 GLY A CA 1
ATOM 865 C C . GLY A 1 108 ? 10.445 -11.003 -8.846 1.00 84.19 108 GLY A C 1
ATOM 866 O O . GLY A 1 108 ? 11.122 -12.020 -8.989 1.00 84.19 108 GLY A O 1
ATOM 867 N N . LEU A 1 109 ? 10.510 -9.954 -9.672 1.00 84.69 109 LEU A N 1
ATOM 868 C CA . LEU A 1 109 ? 11.299 -9.913 -10.910 1.00 84.69 109 LEU A CA 1
ATOM 869 C C . LEU A 1 109 ? 12.762 -9.513 -10.687 1.00 84.69 109 LEU A C 1
ATOM 871 O O . LEU A 1 109 ? 13.653 -10.101 -11.293 1.00 84.69 109 LEU A O 1
ATOM 875 N N . ASP A 1 110 ? 13.019 -8.527 -9.824 1.00 85.69 110 ASP A N 1
ATOM 876 C CA . ASP A 1 110 ? 14.362 -8.027 -9.531 1.00 85.69 110 ASP A CA 1
ATOM 877 C C . ASP A 1 110 ? 14.574 -7.850 -8.017 1.00 85.69 110 ASP A C 1
ATOM 879 O O . ASP A 1 110 ? 13.852 -7.127 -7.325 1.00 85.69 110 ASP A O 1
ATOM 883 N N . LYS A 1 111 ? 15.605 -8.531 -7.505 1.00 86.94 111 LYS A N 1
ATOM 884 C CA . LYS A 1 111 ? 16.012 -8.539 -6.090 1.00 86.94 111 LYS A CA 1
ATOM 885 C C . LYS A 1 111 ? 17.146 -7.551 -5.788 1.00 86.94 111 LYS A C 1
ATOM 887 O O . LYS A 1 111 ? 17.717 -7.597 -4.697 1.00 86.94 111 LYS A O 1
ATOM 892 N N . SER A 1 112 ? 17.512 -6.696 -6.741 1.00 91.31 112 SER A N 1
ATOM 893 C CA . SER A 1 112 ? 18.564 -5.696 -6.584 1.00 91.31 112 SER A CA 1
ATOM 894 C C . SER A 1 112 ? 18.228 -4.663 -5.503 1.00 91.31 112 SER A C 1
ATOM 896 O O . SER A 1 112 ? 17.068 -4.354 -5.215 1.00 91.31 112 SER A O 1
ATOM 898 N N . LEU A 1 113 ? 19.272 -4.076 -4.908 1.00 92.62 113 LEU A N 1
ATOM 899 C CA . LEU A 1 113 ? 19.121 -2.996 -3.928 1.00 92.62 113 LEU A CA 1
ATOM 900 C C . LEU A 1 113 ? 18.432 -1.767 -4.542 1.00 92.62 113 LEU A C 1
ATOM 902 O O . LEU A 1 113 ? 17.612 -1.123 -3.893 1.00 92.62 113 LEU A O 1
ATOM 906 N N . GLN A 1 114 ? 18.754 -1.460 -5.802 1.00 93.38 114 GLN A N 1
ATOM 907 C CA . GLN A 1 114 ? 18.138 -0.356 -6.538 1.00 93.38 114 GLN A CA 1
ATOM 908 C C . GLN A 1 114 ? 16.632 -0.580 -6.692 1.00 93.38 114 GLN A C 1
ATOM 910 O O . GLN A 1 114 ? 15.848 0.323 -6.395 1.00 93.38 114 GLN A O 1
ATOM 915 N N . GLN A 1 115 ? 16.214 -1.798 -7.052 1.00 92.69 115 GLN A N 1
ATOM 916 C CA . GLN A 1 115 ? 14.796 -2.114 -7.154 1.00 92.69 115 GLN A CA 1
ATOM 917 C C . GLN A 1 115 ? 14.086 -2.059 -5.798 1.00 92.69 115 GLN A C 1
ATOM 919 O O . GLN A 1 115 ? 12.954 -1.584 -5.722 1.00 92.69 115 GLN A O 1
ATOM 924 N N . ALA A 1 116 ? 14.746 -2.470 -4.712 1.00 94.69 116 ALA A N 1
ATOM 925 C CA . ALA A 1 116 ? 14.191 -2.348 -3.365 1.00 94.69 116 ALA A CA 1
ATOM 926 C C . ALA A 1 116 ? 13.889 -0.884 -2.981 1.00 94.69 116 ALA A C 1
ATOM 928 O O . ALA A 1 116 ? 12.835 -0.617 -2.406 1.00 94.69 116 ALA A O 1
ATOM 929 N N . ILE A 1 117 ? 14.752 0.070 -3.356 1.00 95.69 117 ILE A N 1
ATOM 930 C CA . ILE A 1 117 ? 14.527 1.512 -3.131 1.00 95.69 117 ILE A CA 1
ATOM 931 C C . ILE A 1 117 ? 13.341 2.027 -3.963 1.00 95.69 117 ILE A C 1
ATOM 933 O O . ILE A 1 117 ? 12.503 2.774 -3.459 1.00 95.69 117 ILE A O 1
ATOM 937 N N . ILE A 1 118 ? 13.229 1.604 -5.225 1.00 95.00 118 ILE A N 1
ATOM 938 C CA . ILE A 1 118 ? 12.092 1.966 -6.088 1.00 95.00 118 ILE A CA 1
ATOM 939 C C . ILE A 1 118 ? 10.782 1.405 -5.516 1.00 95.00 118 ILE A C 1
ATOM 941 O O . ILE A 1 118 ? 9.766 2.097 -5.473 1.00 95.00 118 ILE A O 1
ATOM 945 N N . ASN A 1 119 ? 10.798 0.165 -5.029 1.00 95.31 119 ASN A N 1
ATOM 946 C CA . ASN A 1 119 ? 9.639 -0.445 -4.381 1.00 95.31 119 ASN A CA 1
ATOM 947 C C . ASN A 1 119 ? 9.256 0.309 -3.100 1.00 95.31 119 ASN A C 1
ATOM 949 O O . ASN A 1 119 ? 8.073 0.553 -2.880 1.00 95.31 119 ASN A O 1
ATOM 953 N N . GLU A 1 120 ? 10.235 0.744 -2.298 1.00 97.62 120 GLU A N 1
ATOM 954 C CA . GLU A 1 120 ? 9.992 1.578 -1.112 1.00 97.62 120 GLU A CA 1
ATOM 955 C C . GLU A 1 120 ? 9.232 2.862 -1.476 1.00 97.62 120 GLU A C 1
ATOM 957 O O . GLU A 1 120 ? 8.294 3.243 -0.773 1.00 97.62 120 GLU A O 1
ATOM 962 N N . LEU A 1 121 ? 9.606 3.518 -2.582 1.00 97.62 121 LEU A N 1
ATOM 963 C CA . LEU A 1 121 ? 8.935 4.724 -3.069 1.00 97.62 121 LEU A CA 1
ATOM 964 C C . LEU A 1 121 ? 7.473 4.452 -3.447 1.00 97.62 121 LEU A C 1
ATOM 966 O O . LEU A 1 121 ? 6.593 5.206 -3.029 1.00 97.62 121 LEU A O 1
ATOM 970 N N . HIS A 1 122 ? 7.199 3.376 -4.188 1.00 97.81 122 HIS A N 1
ATOM 971 C CA . HIS A 1 122 ? 5.825 3.003 -4.540 1.00 97.81 122 HIS A CA 1
ATOM 972 C C . HIS A 1 122 ? 4.978 2.725 -3.293 1.00 97.81 122 HIS A C 1
ATOM 974 O O . HIS A 1 122 ? 3.891 3.285 -3.157 1.00 97.81 122 HIS A O 1
ATOM 980 N N . ILE A 1 123 ? 5.485 1.944 -2.332 1.00 98.38 123 ILE A N 1
ATOM 981 C CA . ILE A 1 123 ? 4.730 1.681 -1.099 1.00 98.38 123 ILE A CA 1
ATOM 982 C C . ILE A 1 123 ? 4.491 2.972 -0.306 1.00 98.38 123 ILE A C 1
ATOM 984 O O . ILE A 1 123 ? 3.397 3.188 0.213 1.00 98.38 123 ILE A O 1
ATOM 988 N N . LYS A 1 124 ? 5.473 3.877 -0.247 1.00 98.12 124 LYS A N 1
ATOM 989 C CA . LYS A 1 124 ? 5.289 5.187 0.393 1.00 98.12 124 LYS A CA 1
ATOM 990 C C . LYS A 1 124 ? 4.205 6.021 -0.282 1.00 98.12 124 LYS A C 1
ATOM 992 O O . LYS A 1 124 ? 3.417 6.624 0.435 1.00 98.12 124 LYS A O 1
ATOM 997 N N . ARG A 1 125 ? 4.116 6.024 -1.616 1.00 98.44 125 ARG A N 1
ATOM 998 C CA . ARG A 1 125 ? 3.016 6.685 -2.345 1.00 98.44 125 ARG A CA 1
ATOM 999 C C . ARG A 1 125 ? 1.657 6.083 -1.987 1.00 98.44 125 ARG A C 1
ATOM 1001 O O . ARG A 1 125 ? 0.732 6.834 -1.698 1.00 98.44 125 ARG A O 1
ATOM 1008 N N . SER A 1 126 ? 1.564 4.754 -1.915 1.00 98.50 126 SER A N 1
ATOM 1009 C CA . SER A 1 126 ? 0.356 4.056 -1.448 1.00 98.50 126 SER A CA 1
ATOM 1010 C C . SER A 1 126 ? -0.048 4.500 -0.032 1.00 98.50 126 SER A C 1
ATOM 1012 O O . SER A 1 126 ? -1.188 4.888 0.203 1.00 98.50 126 SER A O 1
ATOM 1014 N N . ILE A 1 127 ? 0.905 4.567 0.904 1.00 98.06 127 ILE A N 1
ATOM 1015 C CA . ILE A 1 127 ? 0.658 5.068 2.268 1.00 98.06 127 ILE A CA 1
ATOM 1016 C C . ILE A 1 127 ? 0.247 6.547 2.269 1.00 98.06 127 ILE A C 1
ATOM 1018 O O . ILE A 1 127 ? -0.639 6.930 3.026 1.00 98.06 127 ILE A O 1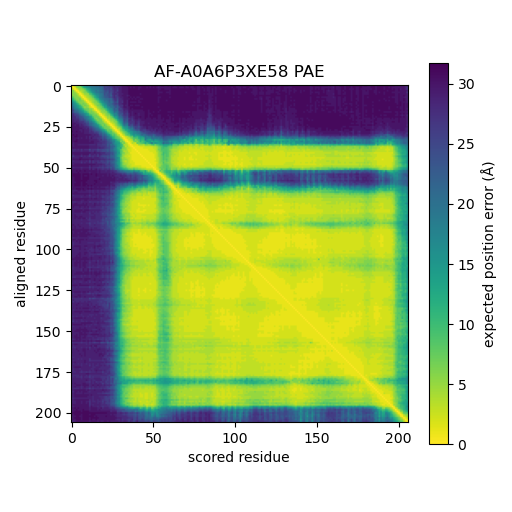
ATOM 1022 N N . THR A 1 128 ? 0.864 7.387 1.434 1.00 97.88 128 THR A N 1
ATOM 1023 C CA . THR A 1 128 ? 0.501 8.806 1.316 1.00 97.88 128 THR A CA 1
ATOM 1024 C C . THR A 1 128 ? -0.951 8.983 0.881 1.00 97.88 128 THR A C 1
ATOM 1026 O O . THR A 1 128 ? -1.642 9.819 1.457 1.00 97.88 128 THR A O 1
ATOM 1029 N N . LEU A 1 129 ? -1.423 8.184 -0.080 1.00 98.06 129 LEU A N 1
ATOM 1030 C CA . LEU A 1 129 ? -2.816 8.195 -0.538 1.00 98.06 129 LEU A CA 1
ATOM 1031 C C . LEU A 1 129 ? -3.790 7.823 0.591 1.00 98.06 129 LEU A C 1
ATOM 1033 O O . LEU A 1 129 ? -4.821 8.468 0.768 1.00 98.06 129 LEU A O 1
ATOM 1037 N N . LEU A 1 130 ? -3.432 6.827 1.401 1.00 97.50 130 LEU A N 1
ATOM 1038 C CA . LEU A 1 130 ? -4.269 6.318 2.494 1.00 97.50 130 LEU A CA 1
ATOM 1039 C C . LEU A 1 130 ? -4.192 7.147 3.785 1.00 97.50 130 LEU A C 1
ATOM 1041 O O . LEU A 1 130 ? -4.837 6.796 4.775 1.00 97.50 130 LEU A O 1
ATOM 1045 N N . LYS A 1 131 ? -3.426 8.242 3.802 1.00 96.44 131 LYS A N 1
ATOM 1046 C CA . LYS A 1 131 ? -3.207 9.033 5.014 1.00 96.44 131 LYS A CA 1
ATOM 1047 C C . LYS A 1 131 ? -4.518 9.603 5.573 1.00 96.44 131 LYS A C 1
ATOM 1049 O O . LYS A 1 131 ? -5.292 10.243 4.857 1.00 96.44 131 LYS A O 1
ATOM 1054 N N . GLY A 1 132 ? -4.741 9.408 6.872 1.00 96.00 132 GLY A N 1
ATOM 1055 C CA . GLY A 1 132 ? -5.970 9.792 7.579 1.00 96.00 132 GLY A CA 1
ATOM 1056 C C . GLY A 1 132 ? -7.172 8.889 7.287 1.00 96.00 132 GLY A C 1
ATOM 1057 O O . GLY A 1 132 ? -8.287 9.211 7.689 1.00 96.00 132 GLY A O 1
ATOM 1058 N N . LYS A 1 133 ? -6.966 7.798 6.549 1.00 96.31 133 LYS A N 1
ATOM 1059 C CA . LYS A 1 133 ? -7.982 6.815 6.155 1.00 96.31 133 LYS A CA 1
ATOM 1060 C C . LYS A 1 133 ? -7.508 5.403 6.462 1.00 96.31 133 LYS A C 1
ATOM 1062 O O . LYS A 1 133 ? -8.109 4.461 5.979 1.00 96.31 133 LYS A O 1
ATOM 1067 N N . GLU A 1 134 ? -6.433 5.231 7.224 1.00 96.56 134 GLU A N 1
ATOM 1068 C CA . GLU A 1 134 ? -5.727 3.960 7.402 1.00 96.56 134 GLU A CA 1
ATOM 1069 C C . GLU A 1 134 ? -6.584 2.879 8.076 1.00 96.56 134 GLU A C 1
ATOM 1071 O O . GLU A 1 134 ? -6.334 1.694 7.867 1.00 96.56 134 GLU A O 1
ATOM 1076 N N . LEU A 1 135 ? -7.570 3.306 8.872 1.00 95.62 135 LEU A N 1
ATOM 1077 C CA . LEU A 1 135 ? -8.458 2.477 9.691 1.00 95.62 135 LEU A CA 1
ATOM 1078 C C . LEU A 1 135 ? -9.881 2.376 9.115 1.00 95.62 135 LEU A C 1
ATOM 1080 O O . LEU A 1 135 ? -10.795 1.942 9.810 1.00 95.62 135 LEU A O 1
ATOM 1084 N N . ASP A 1 136 ? -10.104 2.809 7.874 1.00 96.19 136 ASP A N 1
ATOM 1085 C CA . ASP A 1 136 ? -11.380 2.559 7.205 1.00 96.19 136 ASP A CA 1
ATOM 1086 C C . ASP A 1 136 ? -11.497 1.066 6.847 1.00 96.19 136 ASP A C 1
ATOM 1088 O O . ASP A 1 136 ? -10.518 0.408 6.482 1.00 96.19 136 ASP A O 1
ATOM 1092 N N . ARG A 1 137 ? -12.711 0.509 6.921 1.00 95.12 137 ARG A N 1
ATOM 1093 C CA . ARG A 1 137 ? -12.956 -0.910 6.609 1.00 95.12 137 ARG A CA 1
ATOM 1094 C C . ARG A 1 137 ? -12.531 -1.306 5.191 1.00 95.12 137 ARG A C 1
ATOM 1096 O O . ARG A 1 137 ? -12.239 -2.475 4.956 1.00 95.12 137 ARG A O 1
ATOM 1103 N N . LYS A 1 138 ? -12.499 -0.363 4.242 1.00 95.50 138 LYS A N 1
ATOM 1104 C CA . LYS A 1 138 ? -12.047 -0.575 2.859 1.00 95.50 138 LYS A CA 1
ATOM 1105 C C . LYS A 1 138 ? -10.523 -0.506 2.704 1.00 95.50 138 LYS A C 1
ATOM 1107 O O . LYS A 1 138 ? -9.989 -1.043 1.737 1.00 95.50 138 LYS A O 1
ATOM 1112 N N . THR A 1 139 ? -9.813 0.155 3.616 1.00 96.50 139 THR A N 1
ATOM 1113 C CA . THR A 1 139 ? -8.383 0.486 3.468 1.00 96.50 139 THR A CA 1
ATOM 1114 C C . THR A 1 139 ? -7.481 -0.287 4.424 1.00 96.50 139 THR A C 1
ATOM 1116 O O . THR A 1 139 ? -6.314 -0.488 4.094 1.00 96.50 139 THR A O 1
ATOM 1119 N N . ILE A 1 140 ? -7.988 -0.753 5.572 1.00 97.00 140 ILE A N 1
ATOM 1120 C CA . ILE A 1 140 ? -7.181 -1.371 6.637 1.00 97.00 140 ILE A CA 1
ATOM 1121 C C . ILE A 1 140 ? -6.316 -2.531 6.135 1.00 97.00 140 ILE A C 1
ATOM 1123 O O . ILE A 1 140 ? -5.129 -2.609 6.453 1.00 97.00 140 ILE A O 1
ATOM 1127 N N . LEU A 1 141 ? -6.862 -3.381 5.263 1.00 95.19 141 LEU A N 1
ATOM 1128 C CA . LEU A 1 141 ? -6.111 -4.484 4.660 1.00 95.19 141 LEU A CA 1
ATOM 1129 C C . LEU A 1 141 ? -4.949 -3.973 3.794 1.00 95.19 141 LEU A C 1
ATOM 1131 O O . LEU A 1 141 ? -3.844 -4.504 3.857 1.00 95.19 141 LEU A O 1
ATOM 1135 N N . ILE A 1 142 ? -5.164 -2.905 3.023 1.00 96.31 142 ILE A N 1
ATOM 1136 C CA . ILE A 1 142 ? -4.141 -2.301 2.156 1.00 96.31 142 ILE A CA 1
ATOM 1137 C C . ILE A 1 142 ? -3.064 -1.625 3.007 1.00 96.31 142 ILE A C 1
ATOM 1139 O O . ILE A 1 142 ? -1.873 -1.788 2.745 1.00 96.31 142 ILE A O 1
ATOM 1143 N N . THR A 1 143 ? -3.467 -0.920 4.066 1.00 97.69 143 THR A N 1
ATOM 1144 C CA . THR A 1 143 ? -2.558 -0.337 5.059 1.00 97.69 143 THR A CA 1
ATOM 1145 C C . THR A 1 143 ? -1.635 -1.408 5.645 1.00 97.69 143 THR A C 1
ATOM 1147 O O . THR A 1 143 ? -0.412 -1.251 5.633 1.00 97.69 143 THR A O 1
ATOM 1150 N N . MET A 1 144 ? -2.201 -2.525 6.110 1.00 97.25 144 MET A N 1
ATOM 1151 C CA . MET A 1 144 ? -1.432 -3.641 6.668 1.00 97.25 144 MET A CA 1
ATOM 1152 C C . MET A 1 144 ? -0.506 -4.275 5.622 1.00 97.25 144 MET A C 1
ATOM 1154 O O . MET A 1 144 ? 0.667 -4.514 5.916 1.00 97.25 144 MET A O 1
ATOM 1158 N N . ALA A 1 145 ? -0.983 -4.480 4.389 1.00 95.19 145 ALA A N 1
ATOM 1159 C CA . ALA A 1 145 ? -0.165 -4.990 3.287 1.00 95.19 145 ALA A CA 1
ATOM 1160 C C . ALA A 1 145 ? 1.022 -4.065 2.967 1.00 95.19 145 ALA A C 1
ATOM 1162 O O . ALA A 1 145 ? 2.144 -4.532 2.783 1.00 95.19 145 ALA A O 1
ATOM 1163 N N . ASN A 1 146 ? 0.816 -2.747 2.974 1.00 97.69 146 ASN A N 1
ATOM 1164 C CA . ASN A 1 146 ? 1.887 -1.770 2.778 1.00 97.69 146 ASN A CA 1
ATOM 1165 C C . ASN A 1 146 ? 2.942 -1.831 3.889 1.00 97.69 146 ASN A C 1
ATOM 1167 O O . ASN A 1 146 ? 4.141 -1.745 3.616 1.00 97.69 146 ASN A O 1
ATOM 1171 N N . PHE A 1 147 ? 2.528 -1.997 5.147 1.00 98.19 147 PHE A N 1
ATOM 1172 C CA . PHE A 1 147 ? 3.471 -2.176 6.252 1.00 98.19 147 PHE A CA 1
ATOM 1173 C C . PHE A 1 147 ? 4.245 -3.493 6.142 1.00 98.19 147 PHE A C 1
ATOM 1175 O O . PHE A 1 147 ? 5.456 -3.503 6.378 1.00 98.19 147 PHE A O 1
ATOM 1182 N N . LEU A 1 148 ? 3.598 -4.573 5.701 1.00 95.81 148 LEU A N 1
ATOM 1183 C CA . LEU A 1 148 ? 4.263 -5.846 5.422 1.00 95.81 148 LEU A C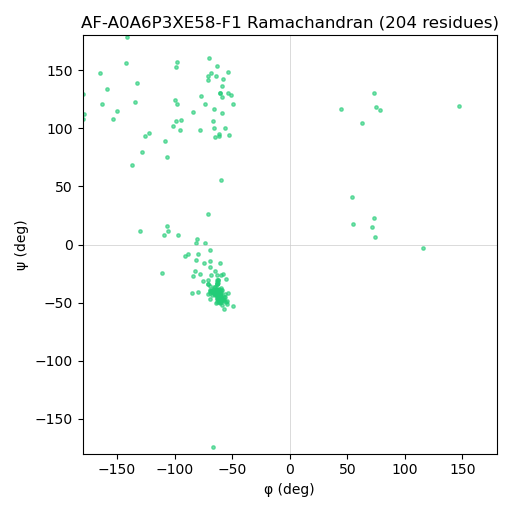A 1
ATOM 1184 C C . LEU A 1 148 ? 5.298 -5.726 4.294 1.00 95.81 148 LEU A C 1
ATOM 1186 O O . LEU A 1 148 ? 6.435 -6.186 4.445 1.00 95.81 148 LEU A O 1
ATOM 1190 N N . GLU A 1 149 ? 4.952 -5.064 3.190 1.00 95.31 149 GLU A N 1
ATOM 1191 C CA . GLU A 1 149 ? 5.883 -4.841 2.081 1.00 95.31 149 GLU A CA 1
ATOM 1192 C C . GLU A 1 149 ? 7.060 -3.952 2.502 1.00 95.31 149 GLU A C 1
ATOM 1194 O O . GLU A 1 149 ? 8.208 -4.303 2.229 1.00 95.31 149 GLU A O 1
ATOM 1199 N N . LEU A 1 150 ? 6.835 -2.863 3.251 1.00 97.31 150 LEU A N 1
ATOM 1200 C CA . LEU A 1 150 ? 7.943 -2.059 3.790 1.00 97.31 150 LEU A CA 1
ATOM 1201 C C . LEU A 1 150 ? 8.827 -2.859 4.738 1.00 97.31 150 LEU A C 1
ATOM 1203 O O . LEU A 1 150 ? 10.050 -2.751 4.657 1.00 97.31 150 LEU A O 1
ATOM 1207 N N . SER A 1 151 ? 8.243 -3.674 5.615 1.00 96.38 151 SER A N 1
ATOM 1208 C CA . SER A 1 151 ? 9.015 -4.558 6.488 1.00 96.38 151 SER A CA 1
ATOM 1209 C C . SER A 1 151 ? 9.911 -5.483 5.654 1.00 96.38 151 SER A C 1
ATOM 1211 O O . SER A 1 151 ? 11.128 -5.519 5.851 1.00 96.38 151 SER A O 1
ATOM 1213 N N . THR A 1 152 ? 9.349 -6.132 4.633 1.00 93.38 152 THR A N 1
ATOM 1214 C CA . THR A 1 152 ? 10.078 -7.015 3.709 1.00 93.38 152 THR A CA 1
ATOM 1215 C C . THR A 1 152 ? 11.198 -6.284 2.966 1.00 93.38 152 THR A C 1
ATOM 1217 O O . THR A 1 152 ? 12.329 -6.776 2.907 1.00 93.38 152 THR A O 1
ATOM 1220 N N . ILE A 1 153 ? 10.926 -5.082 2.453 1.00 95.06 153 ILE A N 1
ATOM 1221 C CA . ILE A 1 153 ? 11.916 -4.233 1.780 1.00 95.06 153 ILE A CA 1
ATOM 1222 C C . ILE A 1 153 ? 13.048 -3.869 2.747 1.00 95.06 153 ILE A C 1
ATOM 1224 O O . ILE A 1 153 ? 14.216 -4.089 2.434 1.00 95.06 153 ILE A O 1
ATOM 1228 N N . TYR A 1 154 ? 12.746 -3.387 3.954 1.00 97.06 154 TYR A N 1
ATOM 1229 C CA . TYR A 1 154 ? 13.783 -3.006 4.919 1.00 97.06 154 TYR A CA 1
ATOM 1230 C C . TYR A 1 154 ? 14.576 -4.193 5.465 1.00 97.06 154 TYR A C 1
ATOM 1232 O O . TYR A 1 154 ? 15.748 -4.027 5.816 1.00 97.06 154 TYR A O 1
ATOM 1240 N N . LYS A 1 155 ? 13.990 -5.394 5.491 1.00 93.62 155 LYS A N 1
ATOM 1241 C CA . LYS A 1 155 ? 14.727 -6.636 5.749 1.00 93.62 155 LYS A CA 1
ATOM 1242 C C . LYS A 1 155 ? 15.765 -6.883 4.653 1.00 93.62 155 LYS A C 1
ATOM 1244 O O . LYS A 1 155 ? 16.927 -7.128 4.973 1.00 93.62 155 LYS A O 1
ATOM 1249 N N . ALA A 1 156 ? 15.379 -6.751 3.382 1.00 90.69 156 ALA A N 1
ATOM 1250 C CA . ALA A 1 156 ? 16.292 -6.888 2.243 1.00 90.69 156 ALA A CA 1
ATOM 1251 C C . ALA A 1 156 ? 17.390 -5.807 2.235 1.00 90.69 156 ALA A C 1
ATOM 1253 O O . ALA A 1 156 ? 18.553 -6.112 1.979 1.00 90.69 156 ALA A O 1
ATOM 1254 N N . LEU A 1 157 ? 17.052 -4.570 2.617 1.00 93.12 157 LEU A N 1
ATOM 1255 C CA . LEU A 1 157 ? 17.997 -3.455 2.774 1.00 93.12 157 LEU A CA 1
ATOM 1256 C C . LEU A 1 157 ? 18.891 -3.568 4.030 1.00 93.12 157 LEU A C 1
ATOM 1258 O O . LEU A 1 157 ? 19.687 -2.668 4.289 1.00 93.12 157 LEU A O 1
ATOM 1262 N N . ARG A 1 158 ? 18.767 -4.636 4.835 1.00 95.38 158 ARG A N 1
ATOM 1263 C CA . ARG A 1 158 ? 19.490 -4.833 6.109 1.00 95.38 158 ARG A CA 1
ATOM 1264 C C . ARG A 1 158 ? 19.327 -3.660 7.087 1.00 95.38 158 ARG A C 1
ATOM 1266 O O . ARG A 1 158 ? 20.264 -3.275 7.782 1.00 95.38 158 ARG A O 1
ATOM 1273 N N . MET A 1 159 ? 18.115 -3.110 7.172 1.00 97.00 159 MET A N 1
ATOM 1274 C CA . MET A 1 159 ? 17.745 -2.027 8.089 1.00 97.00 159 MET A CA 1
ATOM 1275 C C . MET A 1 159 ? 16.862 -2.560 9.234 1.00 97.00 159 MET A C 1
ATOM 1277 O O . MET A 1 159 ? 15.653 -2.313 9.239 1.00 97.00 159 MET A O 1
ATOM 1281 N N . PRO A 1 160 ? 17.426 -3.270 10.234 1.00 95.94 160 PRO A N 1
ATOM 1282 C CA . PRO A 1 160 ? 16.652 -4.033 11.220 1.00 95.94 160 PRO A CA 1
ATOM 1283 C C . PRO A 1 160 ? 15.684 -3.173 12.042 1.00 95.94 160 PRO A C 1
ATOM 1285 O O . PRO A 1 160 ? 14.555 -3.589 12.283 1.00 95.94 160 PRO A O 1
ATOM 1288 N N . LYS A 1 161 ? 16.079 -1.943 12.403 1.00 97.88 161 LYS A N 1
ATOM 1289 C CA . LYS A 1 161 ? 15.206 -1.013 13.141 1.00 97.88 161 LYS A CA 1
ATOM 1290 C C . LYS A 1 161 ? 13.939 -0.663 12.353 1.00 97.88 161 LYS A C 1
ATOM 1292 O O . LYS A 1 161 ? 12.849 -0.690 12.911 1.00 97.88 161 LYS A O 1
ATOM 1297 N N . LYS A 1 162 ? 14.074 -0.370 11.053 1.00 97.31 162 LYS A N 1
ATOM 1298 C CA . LYS A 1 162 ? 12.926 -0.056 10.188 1.00 97.31 162 LYS A CA 1
ATOM 1299 C C . LYS A 1 162 ? 12.086 -1.297 9.906 1.00 97.31 162 LYS A C 1
ATOM 1301 O O . LYS A 1 162 ? 10.868 -1.227 9.992 1.00 97.31 162 LYS A O 1
ATOM 1306 N N . TYR A 1 163 ? 12.730 -2.431 9.626 1.00 96.12 163 TYR A N 1
ATOM 1307 C CA . TYR A 1 163 ? 12.052 -3.721 9.485 1.00 96.12 163 TYR A CA 1
ATOM 1308 C C . TYR A 1 163 ? 11.113 -3.994 10.671 1.00 96.12 163 TYR A C 1
ATOM 1310 O O . TYR A 1 163 ? 9.921 -4.227 10.467 1.00 96.12 163 TYR A O 1
ATOM 1318 N N . GLN A 1 164 ? 11.637 -3.891 11.898 1.00 97.25 164 GLN A N 1
ATOM 1319 C CA . GLN A 1 164 ? 10.876 -4.135 13.121 1.00 97.25 164 GLN A CA 1
ATOM 1320 C C . GLN A 1 164 ? 9.785 -3.083 13.338 1.00 97.25 164 GLN A C 1
ATOM 1322 O O . GLN A 1 164 ? 8.666 -3.430 13.698 1.00 97.25 164 GLN A O 1
ATOM 1327 N N . GLN A 1 165 ? 10.081 -1.808 13.068 1.00 97.81 165 GLN A N 1
ATOM 1328 C CA . GLN A 1 165 ? 9.096 -0.731 13.154 1.00 97.81 165 GLN A CA 1
ATOM 1329 C C . GLN A 1 165 ? 7.862 -1.024 12.290 1.00 97.81 165 GLN A C 1
ATOM 1331 O O . GLN A 1 165 ? 6.741 -0.913 12.775 1.00 97.81 165 GLN A O 1
ATOM 1336 N N . TYR A 1 166 ? 8.050 -1.405 11.023 1.00 97.50 166 TYR A N 1
ATOM 1337 C CA . TYR A 1 166 ? 6.923 -1.688 10.131 1.00 97.50 166 TYR A CA 1
ATOM 1338 C C . TYR A 1 166 ? 6.248 -3.028 10.424 1.00 97.50 166 TYR A C 1
ATOM 1340 O O . TYR A 1 166 ? 5.035 -3.110 10.284 1.00 97.50 166 TYR A O 1
ATOM 1348 N N . ALA A 1 167 ? 6.984 -4.036 10.904 1.00 95.62 167 ALA A N 1
ATOM 1349 C CA . ALA A 1 167 ? 6.374 -5.280 11.377 1.00 95.62 167 ALA A CA 1
ATOM 1350 C C . ALA A 1 167 ? 5.408 -5.020 12.549 1.00 95.62 167 ALA A C 1
ATOM 1352 O O . ALA A 1 167 ? 4.274 -5.489 12.534 1.00 95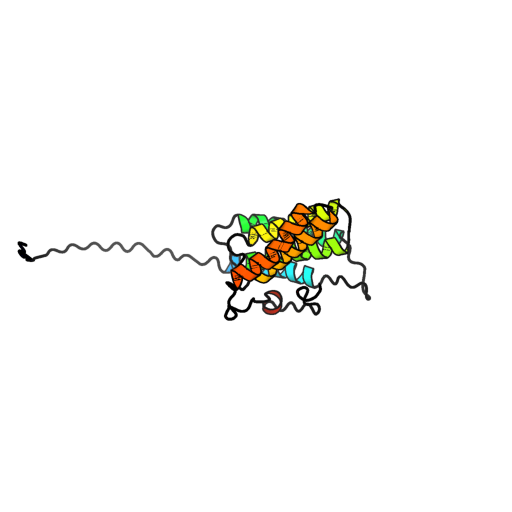.62 167 ALA A O 1
ATOM 1353 N N . ASN A 1 168 ? 5.819 -4.201 13.523 1.00 97.69 168 ASN A N 1
ATOM 1354 C CA . ASN A 1 168 ? 4.977 -3.843 14.667 1.00 97.69 168 ASN A CA 1
ATOM 1355 C C . ASN A 1 168 ? 3.741 -3.031 14.251 1.00 97.69 168 ASN A C 1
ATOM 1357 O O . ASN A 1 168 ? 2.659 -3.254 14.788 1.00 97.69 168 ASN A O 1
ATOM 1361 N N . LYS A 1 169 ? 3.879 -2.142 13.255 1.00 97.31 169 LYS A N 1
ATOM 1362 C CA . LYS A 1 169 ? 2.760 -1.340 12.736 1.00 97.31 169 LYS A CA 1
ATOM 1363 C C . LYS A 1 169 ? 1.610 -2.173 12.166 1.00 97.31 169 LYS A C 1
ATOM 1365 O O . LYS A 1 169 ? 0.484 -1.693 12.151 1.00 97.31 169 LYS A O 1
ATOM 1370 N N . ILE A 1 170 ? 1.868 -3.396 11.696 1.00 96.06 170 ILE A N 1
ATOM 1371 C CA . ILE A 1 170 ? 0.813 -4.297 11.201 1.00 96.06 170 ILE A CA 1
ATOM 1372 C C . ILE A 1 170 ? -0.132 -4.671 12.349 1.00 96.06 170 ILE A C 1
ATOM 1374 O O . ILE A 1 170 ? -1.346 -4.529 12.222 1.00 96.06 170 ILE A O 1
ATOM 1378 N N . LEU A 1 171 ? 0.435 -5.109 13.478 1.00 94.06 171 LEU A N 1
ATOM 1379 C CA . LEU A 1 171 ? -0.325 -5.485 14.672 1.00 94.06 171 LEU A CA 1
ATOM 1380 C C . LEU A 1 171 ? -0.985 -4.268 15.322 1.00 94.06 171 LEU A C 1
ATOM 1382 O O . LEU A 1 171 ? -2.133 -4.351 15.742 1.00 94.06 171 LEU A O 1
ATOM 1386 N N . GLU A 1 172 ? -0.279 -3.138 15.366 1.00 96.44 172 GLU A N 1
ATOM 1387 C CA . GLU A 1 172 ? -0.813 -1.871 15.871 1.00 96.44 172 GLU A CA 1
ATOM 1388 C C . GLU A 1 172 ? -2.031 -1.410 15.057 1.00 96.44 172 GLU A C 1
ATOM 1390 O O . GLU A 1 172 ? -3.067 -1.102 15.638 1.00 96.44 172 GLU A O 1
ATOM 1395 N N . ALA A 1 173 ? -1.949 -1.427 13.722 1.00 95.69 173 ALA A N 1
ATOM 1396 C CA . ALA A 1 173 ? -3.069 -1.056 12.859 1.00 95.69 173 ALA A CA 1
ATOM 1397 C C . ALA A 1 173 ? -4.286 -1.962 13.085 1.00 95.69 173 ALA A C 1
ATOM 1399 O O . ALA A 1 173 ? -5.399 -1.458 13.224 1.00 95.69 173 ALA A O 1
ATOM 1400 N N . TYR A 1 174 ? -4.070 -3.280 13.176 1.00 94.00 174 TYR A N 1
ATOM 1401 C CA . TYR A 1 174 ? -5.139 -4.231 13.480 1.00 94.00 174 TYR A CA 1
ATOM 1402 C C . TYR A 1 174 ? -5.768 -3.956 14.850 1.00 94.00 174 TYR A C 1
ATOM 1404 O O . TYR A 1 174 ? -6.982 -3.814 14.947 1.00 94.00 174 TYR A O 1
ATOM 1412 N N . PHE A 1 175 ? -4.950 -3.810 15.893 1.00 95.19 175 PHE A N 1
ATOM 1413 C CA . PHE A 1 175 ? -5.428 -3.566 17.252 1.00 95.19 175 PHE A CA 1
ATOM 1414 C C . PHE A 1 175 ? -6.223 -2.261 17.368 1.00 95.19 175 PHE A C 1
ATOM 1416 O O . PHE A 1 175 ? -7.267 -2.231 18.012 1.00 95.19 175 PHE A O 1
ATOM 1423 N N . ILE A 1 176 ? -5.763 -1.183 16.726 1.00 96.06 176 ILE A N 1
ATOM 1424 C CA . ILE A 1 176 ? -6.482 0.096 16.735 1.00 96.06 176 ILE A CA 1
ATOM 1425 C C . ILE A 1 176 ? -7.800 -0.021 15.959 1.00 96.06 176 ILE A C 1
ATOM 1427 O O . ILE A 1 176 ? -8.813 0.514 16.404 1.00 96.06 176 ILE A O 1
ATOM 1431 N N . TYR A 1 177 ? -7.804 -0.727 14.825 1.00 96.06 177 TYR A N 1
ATOM 1432 C CA . TYR A 1 177 ? -9.006 -0.935 14.018 1.00 96.06 177 TYR A CA 1
ATOM 1433 C C . TYR A 1 177 ? -10.090 -1.707 14.776 1.00 96.06 177 TYR A C 1
ATOM 1435 O O . TYR A 1 177 ? -11.251 -1.299 14.774 1.00 96.06 177 TYR A O 1
ATOM 1443 N N . THR A 1 178 ? -9.712 -2.794 15.453 1.00 95.50 178 THR A N 1
ATOM 1444 C CA . THR A 1 178 ? -10.652 -3.612 16.234 1.00 95.50 178 THR A CA 1
ATOM 1445 C C . THR A 1 178 ? -10.937 -3.039 17.615 1.00 95.50 178 THR A C 1
ATOM 1447 O O . THR A 1 178 ? -11.844 -3.511 18.287 1.00 95.50 178 THR A O 1
ATOM 1450 N N . LYS A 1 179 ? -10.145 -2.062 18.077 1.00 93.19 179 LYS A N 1
ATOM 1451 C CA . LYS A 1 179 ? -10.135 -1.561 19.463 1.00 93.19 179 LYS A CA 1
ATOM 1452 C C . LYS A 1 179 ? -9.901 -2.657 20.515 1.00 93.19 179 LYS A C 1
ATOM 1454 O O . LYS A 1 179 ? -10.171 -2.444 21.693 1.00 93.19 179 LYS A O 1
ATOM 1459 N N . GLY A 1 180 ? -9.385 -3.816 20.103 1.00 86.56 180 GLY A N 1
ATOM 1460 C CA . GLY A 1 180 ? -9.273 -4.997 20.961 1.00 86.56 180 GLY A CA 1
ATOM 1461 C C . GLY A 1 180 ? -10.611 -5.676 21.278 1.00 86.56 180 GLY A C 1
ATOM 1462 O O . GLY A 1 180 ? -10.658 -6.484 22.200 1.00 86.56 180 GLY A O 1
ATOM 1463 N N . GLU A 1 181 ? -11.674 -5.352 20.544 1.00 90.75 181 GLU A N 1
ATOM 1464 C CA . GLU A 1 181 ? -13.007 -5.937 20.690 1.00 90.75 181 GLU A CA 1
ATOM 1465 C C . GLU A 1 181 ? -13.227 -7.037 19.637 1.00 90.75 181 GLU A C 1
ATOM 1467 O O . GLU A 1 181 ? -12.642 -7.001 18.551 1.00 90.75 181 GLU A O 1
ATOM 1472 N N . ASP A 1 182 ? -14.080 -8.015 19.953 1.00 86.88 182 ASP A N 1
ATOM 1473 C CA . ASP A 1 182 ? -14.478 -9.073 19.009 1.00 86.88 182 ASP A CA 1
ATOM 1474 C C . ASP A 1 182 ? -15.529 -8.574 17.999 1.00 86.88 182 ASP A C 1
ATOM 1476 O O . ASP A 1 182 ? -15.634 -9.088 16.884 1.00 86.88 182 ASP A O 1
ATOM 1480 N N . GLU A 1 183 ? -16.293 -7.544 18.372 1.00 91.62 183 GLU A N 1
ATOM 1481 C CA . GLU A 1 183 ? -17.313 -6.918 17.534 1.00 91.62 183 GLU A CA 1
ATOM 1482 C C . GLU A 1 183 ? -16.740 -5.691 16.819 1.00 91.62 183 GLU A C 1
ATOM 1484 O O . GLU A 1 183 ? -16.672 -4.592 17.362 1.00 91.62 183 GLU A O 1
ATOM 1489 N N . PHE A 1 184 ? -16.344 -5.859 15.560 1.00 91.62 184 PHE A N 1
ATOM 1490 C CA . PHE A 1 184 ? -15.855 -4.764 14.725 1.00 91.62 184 PHE A CA 1
ATOM 1491 C C . PHE A 1 184 ? -16.335 -4.918 13.275 1.00 91.62 184 PHE A C 1
ATOM 1493 O O . PHE A 1 184 ? -16.648 -6.028 12.833 1.00 91.62 184 PHE A O 1
ATOM 1500 N N . PRO A 1 185 ? -16.405 -3.824 12.489 1.00 91.81 185 PRO A N 1
ATOM 1501 C CA . PRO A 1 185 ? -16.773 -3.921 11.083 1.00 91.81 185 PRO A CA 1
ATOM 1502 C C . PRO A 1 185 ? -15.801 -4.837 10.335 1.00 91.81 185 PRO A C 1
ATOM 1504 O O . PRO A 1 185 ? -14.590 -4.624 10.367 1.00 91.81 185 PRO A O 1
ATOM 1507 N N . ALA A 1 186 ? -16.309 -5.839 9.620 1.00 92.06 186 ALA A N 1
ATOM 1508 C CA . ALA A 1 186 ? -15.452 -6.716 8.834 1.00 92.06 186 ALA A CA 1
ATOM 1509 C C . ALA A 1 186 ? -14.683 -5.907 7.763 1.00 92.06 186 ALA A C 1
ATOM 1511 O O . ALA A 1 186 ? -15.309 -5.133 7.024 1.00 92.06 186 ALA A O 1
ATOM 1512 N N . PRO A 1 187 ? -13.351 -6.071 7.652 1.00 93.31 187 PRO A N 1
ATOM 1513 C CA . PRO A 1 187 ? -12.588 -5.485 6.560 1.00 93.31 187 PRO A CA 1
ATOM 1514 C C . PRO A 1 187 ? -13.094 -5.958 5.193 1.00 93.31 187 PRO A C 1
ATOM 1516 O O . PRO A 1 187 ? -13.449 -7.124 5.013 1.00 93.31 187 PRO A O 1
ATOM 1519 N N . ILE A 1 188 ? -13.096 -5.060 4.210 1.00 92.06 188 ILE A N 1
ATOM 1520 C CA . ILE A 1 188 ? -13.576 -5.331 2.853 1.00 92.06 188 ILE A CA 1
ATOM 1521 C C . ILE A 1 188 ? -12.381 -5.612 1.945 1.00 92.06 188 ILE A C 1
ATOM 1523 O O . ILE A 1 188 ? -11.493 -4.775 1.785 1.00 92.06 188 ILE A O 1
ATOM 1527 N N . ASN A 1 189 ? -12.385 -6.770 1.280 1.00 88.75 189 ASN A N 1
ATOM 1528 C CA . ASN A 1 189 ? -11.460 -7.028 0.181 1.00 88.75 189 ASN A CA 1
ATOM 1529 C C . ASN A 1 189 ? -11.953 -6.312 -1.086 1.00 88.75 189 ASN A C 1
ATOM 1531 O O . ASN A 1 189 ? -12.825 -6.803 -1.805 1.00 88.75 189 ASN A O 1
ATOM 1535 N N . ILE A 1 190 ? -11.380 -5.140 -1.354 1.00 89.88 190 ILE A N 1
ATOM 1536 C CA . ILE A 1 190 ? -11.800 -4.276 -2.460 1.00 89.88 190 ILE A CA 1
ATOM 1537 C C . ILE A 1 190 ? -11.615 -4.932 -3.832 1.00 89.88 190 ILE A C 1
ATOM 1539 O O . ILE A 1 190 ? -12.426 -4.695 -4.723 1.00 89.88 190 ILE A O 1
ATOM 1543 N N . LEU A 1 191 ? -10.628 -5.810 -4.011 1.00 88.81 191 LEU A N 1
ATOM 1544 C CA . LEU A 1 191 ? -10.400 -6.480 -5.297 1.00 88.81 191 LEU A CA 1
ATOM 1545 C C . LEU A 1 191 ? -11.614 -7.309 -5.728 1.00 88.81 191 LEU A C 1
ATOM 1547 O O . LEU A 1 191 ? -12.065 -7.204 -6.869 1.00 88.81 191 LEU A O 1
ATOM 1551 N N . VAL A 1 192 ? -12.202 -8.051 -4.784 1.00 85.94 192 VAL A N 1
ATOM 1552 C CA . VAL A 1 192 ? -13.406 -8.860 -5.025 1.00 85.94 192 VAL A CA 1
ATOM 1553 C C . VAL A 1 192 ? -14.577 -7.969 -5.436 1.00 85.94 192 VAL A C 1
ATOM 1555 O O . VAL A 1 192 ? -15.322 -8.315 -6.350 1.00 85.94 192 VAL A O 1
ATOM 1558 N N . SER A 1 193 ? -14.705 -6.788 -4.821 1.00 85.88 193 SER A N 1
ATOM 1559 C CA . SER A 1 193 ? -15.789 -5.844 -5.127 1.00 85.88 193 SER A CA 1
ATOM 1560 C C . SER A 1 193 ? -15.733 -5.276 -6.551 1.00 85.88 193 SER A C 1
ATOM 1562 O O . SER A 1 193 ? -16.766 -4.894 -7.092 1.00 85.88 193 SER A O 1
ATOM 1564 N N . VAL A 1 194 ? -14.556 -5.285 -7.188 1.00 87.56 194 VAL A N 1
ATOM 1565 C CA . VAL A 1 194 ? -14.352 -4.812 -8.570 1.00 87.56 194 VAL A CA 1
ATOM 1566 C C . VAL A 1 194 ? -14.129 -5.947 -9.576 1.00 87.56 194 VAL A C 1
ATOM 1568 O O . VAL A 1 194 ? -13.676 -5.713 -10.701 1.00 87.56 194 VAL A O 1
ATOM 1571 N N . GLY A 1 195 ? -14.460 -7.182 -9.186 1.00 84.69 195 GLY A N 1
ATOM 1572 C CA . GLY A 1 195 ? -14.383 -8.363 -10.048 1.00 84.69 195 GLY A CA 1
ATOM 1573 C C . GLY A 1 195 ? -12.959 -8.846 -10.330 1.00 84.69 195 GLY A C 1
ATOM 1574 O O . GLY A 1 195 ? -12.731 -9.504 -11.344 1.00 84.69 195 GLY A O 1
ATOM 1575 N N . ILE A 1 196 ? -11.995 -8.507 -9.469 1.00 84.50 196 ILE A N 1
ATOM 1576 C CA . ILE A 1 196 ? -10.629 -9.035 -9.514 1.00 84.50 196 ILE A CA 1
ATOM 1577 C C . ILE A 1 196 ? -10.533 -10.170 -8.493 1.00 84.50 196 ILE A C 1
ATOM 1579 O O . ILE A 1 196 ? -10.491 -9.942 -7.284 1.00 84.50 196 ILE A O 1
ATOM 1583 N N . PHE A 1 197 ? -10.489 -11.400 -8.994 1.00 75.06 197 PHE A N 1
ATOM 1584 C CA . PHE A 1 197 ? -10.328 -12.602 -8.184 1.00 75.06 197 PHE A CA 1
ATOM 1585 C C . PHE A 1 197 ? -8.869 -13.055 -8.273 1.00 75.06 197 PHE A C 1
ATOM 1587 O O . PHE A 1 197 ? -8.454 -13.622 -9.281 1.00 75.06 197 PHE A O 1
ATOM 1594 N N . ASP A 1 198 ? -8.071 -12.765 -7.245 1.00 63.19 198 ASP A N 1
ATOM 1595 C CA . ASP A 1 198 ? -6.752 -13.387 -7.098 1.00 63.19 198 ASP A CA 1
ATOM 1596 C C . ASP A 1 198 ? -6.975 -14.748 -6.416 1.00 63.19 198 ASP A C 1
ATOM 1598 O O . ASP A 1 198 ? -7.433 -14.803 -5.274 1.00 63.19 198 ASP A O 1
ATOM 1602 N N . GLU A 1 199 ? -6.705 -15.857 -7.115 1.00 51.91 199 GLU A N 1
ATOM 1603 C CA . GLU A 1 199 ? -6.783 -17.215 -6.539 1.00 51.91 199 GLU A CA 1
ATOM 1604 C C . GLU A 1 199 ? -5.801 -17.386 -5.363 1.00 51.91 199 GLU A C 1
ATOM 1606 O O . GLU A 1 199 ? -5.949 -18.292 -4.541 1.00 51.91 199 GLU A O 1
ATOM 1611 N N . ILE A 1 200 ? -4.827 -16.478 -5.238 1.00 47.94 200 ILE A N 1
ATOM 1612 C CA . ILE A 1 200 ? -3.897 -16.390 -4.121 1.00 47.94 200 ILE A CA 1
ATOM 1613 C C . ILE A 1 200 ? -4.272 -15.155 -3.297 1.00 47.94 200 ILE A C 1
ATOM 1615 O O . ILE A 1 200 ? -3.742 -14.062 -3.500 1.00 47.94 200 ILE A O 1
ATOM 1619 N N . ASN A 1 201 ? -5.172 -15.324 -2.322 1.00 41.38 201 ASN A N 1
ATOM 1620 C CA . ASN A 1 201 ? -5.353 -14.331 -1.262 1.00 41.38 201 ASN A CA 1
ATOM 1621 C C . ASN A 1 201 ? -3.999 -14.111 -0.572 1.00 41.38 201 ASN A C 1
ATOM 1623 O O . ASN A 1 201 ? -3.568 -14.890 0.279 1.00 41.38 201 ASN A O 1
ATOM 1627 N N . THR A 1 202 ? -3.324 -13.026 -0.935 1.00 48.09 202 THR A N 1
ATOM 1628 C CA . THR A 1 202 ? -1.963 -12.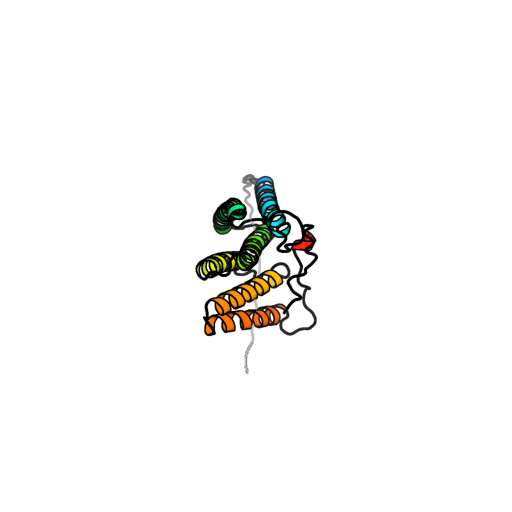701 -0.491 1.00 48.09 202 THR A CA 1
ATOM 1629 C C . THR A 1 202 ? -1.907 -12.337 0.999 1.00 48.09 202 THR A C 1
ATOM 1631 O O . THR A 1 202 ? -0.828 -12.189 1.557 1.00 48.09 202 THR A O 1
ATOM 1634 N N . PHE A 1 203 ? -3.063 -12.254 1.668 1.00 42.97 203 PHE A N 1
ATOM 1635 C CA . PHE A 1 203 ? -3.178 -12.066 3.114 1.00 42.97 203 PHE A CA 1
ATOM 1636 C C . PHE A 1 203 ? -2.980 -13.350 3.940 1.00 42.97 203 PHE A C 1
ATOM 1638 O O . PHE A 1 203 ? -2.886 -13.251 5.160 1.00 42.97 203 PHE A O 1
ATOM 1645 N N . TYR A 1 204 ? -2.889 -14.535 3.317 1.00 37.16 204 TYR A N 1
ATOM 1646 C CA . TYR A 1 204 ? -2.812 -15.816 4.041 1.00 37.16 204 TYR A CA 1
ATOM 1647 C C . TYR A 1 204 ? -1.466 -16.549 4.000 1.00 37.16 204 TYR A C 1
ATOM 1649 O O . TYR A 1 204 ? -1.402 -17.675 4.485 1.00 37.16 204 TYR A O 1
ATOM 1657 N N . MET A 1 205 ? -0.379 -15.971 3.482 1.00 28.89 205 MET A N 1
ATOM 1658 C CA . MET A 1 205 ? 0.912 -16.680 3.477 1.00 28.89 205 MET A CA 1
ATOM 1659 C C . MET A 1 205 ? 2.031 -15.870 4.129 1.00 28.89 205 MET A C 1
ATOM 1661 O O . MET A 1 205 ? 2.685 -15.038 3.500 1.00 28.89 205 MET A O 1
ATOM 1665 N N . VAL A 1 206 ? 2.186 -16.157 5.426 1.00 33.06 206 VAL A N 1
ATOM 1666 C CA . VAL A 1 206 ? 3.431 -16.074 6.206 1.00 33.06 206 VAL A CA 1
ATOM 1667 C C . VAL A 1 206 ? 4.469 -17.027 5.618 1.00 33.06 206 VAL A C 1
ATOM 1669 O O . VAL A 1 206 ? 4.068 -18.149 5.234 1.00 33.06 206 VAL A O 1
#

Organism: Dinoponera quadriceps (NCBI:txid609295)

Solvent-accessible surface area (backbone atoms only — not comparable to full-atom values): 12554 Å² total; per-residue (Å²): 135,89,83,91,83,84,90,90,86,84,90,84,86,90,86,91,82,89,80,89,74,91,71,78,83,75,70,80,77,73,66,60,70,58,55,55,47,51,44,51,56,44,48,52,53,35,51,56,59,66,67,56,70,89,66,96,75,86,75,75,91,82,54,79,74,76,46,48,66,59,53,54,51,52,52,52,51,48,56,54,51,73,68,44,94,80,62,60,66,66,49,41,50,44,49,22,49,39,27,44,49,51,27,55,52,47,53,75,77,40,83,47,71,70,48,43,53,54,28,50,52,30,34,50,51,22,51,60,58,39,61,97,41,50,69,37,47,69,32,35,66,56,47,36,49,42,25,49,50,49,15,54,41,24,51,75,70,70,34,63,70,59,15,50,53,26,50,51,47,32,57,50,52,51,40,64,57,34,68,78,48,92,81,53,82,74,70,47,66,57,49,59,79,74,74,45,81,64,95,66,64,78,89,74,70,131

pLDDT: mean 80.38, std 21.79, range [28.89, 98.5]

Secon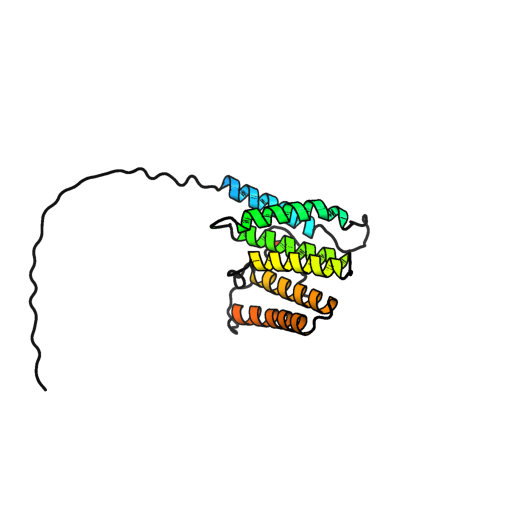dary structure (DSSP, 8-state):
-------------------------------HHHHHHHHHHHHHHHHHHHH-----SSS----GGGGHHHHHHHHHHHHHHHH-SS--HHHHHHHHHHHHHHHHHHHHH---HHHHHHHHHHHHHHHHHTTT-TTSTTTHHHHHHHHHHHHHHHHHTT-HHHHHHHHHHHHHHHHHHHTT-S--PPPP-HHHHTT---SS-TTS--

Nearest PDB structures (foldseek):
  8ffv-assembly1_D  TM=4.490E-01  e=1.670E+00  Homo sapiens
  3qky-assembly1_A  TM=3.206E-01  e=2.115E+00  Rhodothermus marinus DSM 4252

Mean predicted aligned error: 11.92 Å

Radius of gyration: 25.89 Å; Cα contacts (8 Å, |Δi|>4): 167; chains: 1; bounding box: 63×67×78 Å

Foldseek 3Di:
DDDDDDDDDDDDDDDDDDDDDPDDPPPPPDPVVVLVVLLVVLVVLLLVLLVPDLDPPDDDDDAPVNCVVSVVVLVVSLVVQVPDPDRDPSSLLSSLSSLLSNLVSQCSRDLDLVSLVVNLVSLVSSCVSCPPVCLPLARVVSNLSSLVSQLVSCVSVVNVVRNVVSVVVNVVSVCVNCVVPPDGPHRDPVCVVSVNDDVDPVVPDD